Protein AF-A0A814PJ54-F1 (afdb_monomer)

pLDDT: mean 85.31, std 18.59, range [25.88, 97.81]

Structure (mmCIF, N/CA/C/O backbone):
data_AF-A0A814PJ54-F1
#
_entry.id   AF-A0A814PJ54-F1
#
loop_
_atom_site.group_PDB
_atom_site.id
_atom_site.type_symbol
_atom_site.label_atom_id
_atom_site.label_alt_id
_atom_site.label_comp_id
_atom_site.label_asym_id
_atom_site.label_entity_id
_atom_site.label_seq_id
_atom_site.pdbx_PDB_ins_code
_atom_site.Cartn_x
_atom_site.Cartn_y
_atom_site.Cartn_z
_atom_site.occupancy
_atom_site.B_iso_or_equiv
_atom_site.auth_seq_id
_atom_site.auth_comp_id
_atom_site.auth_asym_id
_atom_site.auth_atom_id
_atom_site.pdbx_PDB_model_num
ATOM 1 N N . MET A 1 1 ? -24.278 14.349 -16.918 1.00 30.59 1 MET A N 1
ATOM 2 C CA . MET A 1 1 ? -23.033 14.413 -17.711 1.00 30.59 1 MET A CA 1
ATOM 3 C C . MET A 1 1 ? -21.943 13.782 -16.869 1.00 30.59 1 MET A C 1
ATOM 5 O O . MET A 1 1 ? -21.509 14.407 -15.915 1.00 30.59 1 MET A O 1
ATOM 9 N N . ILE A 1 2 ? -21.621 12.514 -17.123 1.00 30.50 2 ILE A N 1
ATOM 10 C CA . ILE A 1 2 ? -20.635 11.749 -16.348 1.00 30.50 2 ILE A CA 1
ATOM 11 C C . ILE A 1 2 ? -19.355 11.716 -17.184 1.00 30.50 2 ILE A C 1
ATOM 13 O O . ILE A 1 2 ? -19.383 11.245 -18.319 1.00 30.50 2 ILE A O 1
ATOM 17 N N . GLN A 1 3 ? -18.273 12.281 -16.648 1.00 34.03 3 GLN A N 1
ATOM 18 C CA . GLN A 1 3 ? -16.934 12.206 -17.230 1.00 34.03 3 GLN A CA 1
ATOM 19 C C . GLN A 1 3 ? -16.397 10.784 -17.020 1.00 34.03 3 GLN A C 1
ATOM 21 O O . GLN A 1 3 ? -16.115 10.389 -15.893 1.00 34.03 3 GLN A O 1
ATOM 26 N N . GLN A 1 4 ? -16.302 10.008 -18.097 1.00 28.95 4 GLN A N 1
ATOM 27 C CA . GLN A 1 4 ? -15.452 8.817 -18.155 1.00 28.95 4 GLN A CA 1
ATOM 28 C C . GLN A 1 4 ? -14.004 9.278 -18.371 1.00 28.95 4 GLN A C 1
ATOM 30 O O . GLN A 1 4 ? -13.776 10.181 -19.178 1.00 28.95 4 GLN A O 1
ATOM 35 N N . ILE A 1 5 ? -13.040 8.683 -17.664 1.00 37.12 5 ILE A N 1
ATOM 36 C CA . ILE A 1 5 ? -11.609 8.921 -17.894 1.00 37.12 5 ILE A CA 1
ATOM 37 C C . ILE A 1 5 ? -11.011 7.624 -18.433 1.00 37.12 5 ILE A C 1
ATOM 39 O O . ILE A 1 5 ? -11.132 6.572 -17.812 1.00 37.12 5 ILE A O 1
ATOM 43 N N . THR A 1 6 ? -10.358 7.696 -19.585 1.00 25.88 6 THR A N 1
ATOM 44 C CA . THR A 1 6 ? -9.642 6.572 -20.191 1.00 25.88 6 THR A CA 1
ATOM 45 C C . THR A 1 6 ? -8.151 6.890 -20.158 1.00 25.88 6 THR A C 1
ATOM 47 O O . THR A 1 6 ? -7.734 7.908 -20.708 1.00 25.88 6 THR A O 1
ATOM 50 N N . VAL A 1 7 ? -7.348 6.036 -19.517 1.00 32.59 7 VAL A N 1
ATOM 51 C CA . VAL A 1 7 ? -5.879 6.054 -19.629 1.00 32.59 7 VAL A CA 1
ATOM 52 C C . VAL A 1 7 ? -5.468 4.714 -20.241 1.00 32.59 7 VAL A C 1
ATOM 54 O O . VAL A 1 7 ? -5.411 3.696 -19.554 1.00 32.59 7 VAL A O 1
ATOM 57 N N . GLY A 1 8 ? -5.249 4.694 -21.559 1.00 52.56 8 GLY A N 1
ATOM 58 C CA . GLY A 1 8 ? -5.016 3.455 -22.319 1.00 52.56 8 GLY A CA 1
ATOM 59 C C . GLY A 1 8 ? -6.231 2.515 -22.303 1.00 52.56 8 GLY A C 1
ATOM 60 O O . GLY A 1 8 ? -7.367 2.975 -22.305 1.00 52.56 8 GLY A O 1
ATOM 61 N N . ASP A 1 9 ? -6.016 1.198 -22.231 1.00 29.92 9 ASP A N 1
ATOM 62 C CA . ASP A 1 9 ? -7.107 0.204 -22.127 1.00 29.92 9 ASP A CA 1
ATOM 63 C C . ASP A 1 9 ? -7.823 0.211 -20.759 1.00 29.92 9 ASP A C 1
ATOM 65 O O . ASP A 1 9 ? -8.729 -0.587 -20.508 1.00 29.92 9 ASP A O 1
ATOM 69 N N . ILE A 1 10 ? -7.423 1.095 -19.841 1.00 34.59 10 ILE A N 1
ATOM 70 C CA . ILE A 1 10 ? -8.023 1.218 -18.517 1.00 34.59 10 ILE A CA 1
ATOM 71 C C . ILE A 1 10 ? -9.091 2.310 -18.581 1.00 34.59 10 ILE A C 1
ATOM 73 O O . ILE A 1 10 ? -8.802 3.509 -18.584 1.00 34.59 10 ILE A O 1
ATOM 77 N N . THR A 1 11 ? -10.350 1.877 -18.628 1.00 27.36 11 THR A N 1
ATOM 78 C CA . THR A 1 11 ? -11.502 2.758 -18.414 1.00 27.36 11 THR A CA 1
ATOM 79 C C . THR A 1 11 ? -11.682 2.952 -16.913 1.00 27.36 11 THR A C 1
ATOM 81 O O . THR A 1 11 ? -12.005 2.007 -16.198 1.00 27.36 11 THR A O 1
ATOM 84 N N . VAL A 1 12 ? -11.474 4.172 -16.428 1.00 41.47 12 VAL A N 1
ATOM 85 C CA . VAL A 1 12 ? -11.795 4.580 -15.059 1.00 41.47 12 VAL A CA 1
ATOM 86 C C . VAL A 1 12 ? -13.220 5.138 -15.082 1.00 41.47 12 VAL A C 1
ATOM 88 O O . VAL A 1 12 ? -13.447 6.298 -15.437 1.00 41.47 12 VAL A O 1
ATOM 91 N N . SER A 1 13 ? -14.205 4.286 -14.780 1.00 33.31 13 SER A N 1
ATOM 92 C CA . SER A 1 13 ? -15.585 4.722 -14.539 1.00 33.31 13 SER A CA 1
ATOM 93 C C . SER A 1 13 ? -15.744 5.209 -13.097 1.00 33.31 13 SER A C 1
ATOM 95 O O . SER A 1 13 ? -14.955 4.884 -12.210 1.00 33.31 13 SER A O 1
ATOM 97 N N . ALA A 1 14 ? -16.800 5.981 -12.848 1.00 36.59 14 ALA A N 1
ATOM 98 C CA . ALA A 1 14 ? -17.205 6.444 -11.523 1.00 36.59 14 ALA A CA 1
ATOM 99 C C . ALA A 1 14 ? -17.642 5.312 -10.553 1.00 36.59 14 ALA A C 1
ATOM 101 O O . ALA A 1 14 ? -18.160 5.613 -9.484 1.00 36.59 14 ALA A O 1
ATOM 102 N N . ASP A 1 15 ? -17.394 4.038 -10.889 1.00 38.22 15 ASP A N 1
ATOM 103 C CA . ASP A 1 15 ? -17.709 2.838 -10.094 1.00 38.22 15 ASP A CA 1
ATOM 104 C C . ASP A 1 15 ? -16.517 2.363 -9.226 1.00 38.22 15 ASP A C 1
ATOM 106 O O . ASP A 1 15 ? -16.411 1.195 -8.858 1.00 38.22 15 ASP A O 1
ATOM 110 N N . MET A 1 16 ? -15.591 3.270 -8.892 1.00 49.47 16 MET A N 1
ATOM 111 C CA . MET A 1 16 ? -14.321 3.019 -8.181 1.00 49.47 16 MET A CA 1
ATOM 112 C C . MET A 1 16 ? -14.450 2.706 -6.674 1.00 49.47 16 MET A C 1
ATOM 114 O O . MET A 1 16 ? -13.497 2.913 -5.919 1.00 49.47 16 MET A O 1
ATOM 118 N N . ASP A 1 17 ? -15.589 2.187 -6.216 1.00 58.38 17 ASP A N 1
ATOM 119 C CA . ASP A 1 17 ? -15.707 1.700 -4.835 1.00 58.38 17 ASP A CA 1
ATOM 120 C C . ASP A 1 17 ? -14.993 0.354 -4.652 1.00 58.38 17 ASP A C 1
ATOM 122 O O . ASP A 1 17 ? -14.572 0.036 -3.537 1.00 58.38 17 ASP A O 1
ATOM 126 N N . GLN A 1 18 ? -14.791 -0.403 -5.740 1.00 70.62 18 GLN A N 1
ATOM 127 C CA . GLN A 1 18 ? -14.193 -1.734 -5.710 1.00 70.62 18 GLN A CA 1
ATOM 128 C C . GLN A 1 18 ? -13.295 -2.003 -6.928 1.00 70.62 18 GLN A C 1
ATOM 130 O O . GLN A 1 18 ? -13.668 -1.744 -8.068 1.00 70.62 18 GLN A O 1
ATOM 135 N N . SER A 1 19 ? -12.118 -2.585 -6.693 1.00 81.06 19 SER A N 1
ATOM 136 C CA . SER A 1 19 ? -11.232 -3.126 -7.732 1.00 81.06 19 SER A CA 1
ATOM 137 C C . SER A 1 19 ? -10.960 -4.598 -7.446 1.00 81.06 19 SER A C 1
ATOM 139 O O . SER A 1 19 ? -10.499 -4.945 -6.360 1.00 81.06 19 SER A O 1
ATOM 141 N N . ILE A 1 20 ? -11.281 -5.481 -8.392 1.00 89.12 20 ILE A N 1
ATOM 142 C CA . ILE A 1 20 ? -11.180 -6.935 -8.219 1.00 89.12 20 ILE A CA 1
ATOM 143 C C . ILE A 1 20 ? -9.949 -7.439 -8.973 1.00 89.12 20 ILE A C 1
ATOM 145 O O . ILE A 1 20 ? -9.859 -7.314 -10.192 1.00 89.12 20 ILE A O 1
ATOM 149 N N . GLY A 1 21 ? -9.001 -8.016 -8.238 1.00 89.12 21 GLY A N 1
ATOM 150 C CA . GLY A 1 21 ? -7.861 -8.748 -8.777 1.00 89.12 21 GLY A CA 1
ATOM 151 C C . GLY A 1 21 ? -8.059 -10.263 -8.685 1.00 89.12 21 GLY A C 1
ATOM 152 O O . GLY A 1 21 ? -9.078 -10.755 -8.210 1.00 89.12 21 GLY A O 1
ATOM 153 N N . GLN A 1 22 ? -7.048 -11.018 -9.117 1.00 89.50 22 GLN A N 1
ATOM 154 C CA . GLN A 1 22 ? -7.085 -12.486 -9.102 1.00 89.50 22 GLN A CA 1
ATOM 155 C C . GLN A 1 22 ? -7.083 -13.082 -7.684 1.00 89.50 22 GLN A C 1
ATOM 157 O O . GLN A 1 22 ? -7.731 -14.094 -7.440 1.00 89.50 22 GLN A O 1
ATOM 162 N N . TYR A 1 23 ? -6.341 -12.465 -6.760 1.00 91.75 23 TYR A N 1
ATOM 163 C CA . TYR A 1 23 ? -6.109 -12.990 -5.404 1.00 91.75 23 TYR A CA 1
ATOM 164 C C . TYR A 1 23 ? -6.644 -12.090 -4.294 1.00 91.75 23 TYR A C 1
ATOM 166 O O . TYR A 1 23 ? -6.693 -12.487 -3.131 1.00 91.75 23 TYR A O 1
ATOM 174 N N . CYS A 1 24 ? -7.001 -10.859 -4.636 1.00 95.50 24 CYS A N 1
ATOM 175 C CA . CYS A 1 24 ? -7.496 -9.884 -3.689 1.00 95.50 24 CYS A CA 1
ATOM 176 C C . CYS A 1 24 ? -8.476 -8.940 -4.371 1.00 95.50 24 CYS A C 1
ATOM 178 O O . CYS A 1 24 ? -8.480 -8.798 -5.594 1.00 95.50 24 CYS A O 1
ATOM 180 N N . ARG A 1 25 ? -9.275 -8.257 -3.561 1.00 95.31 25 ARG A N 1
ATOM 181 C CA . ARG A 1 25 ? -10.023 -7.077 -3.989 1.00 95.31 25 ARG A CA 1
ATOM 182 C C . ARG A 1 25 ? -9.637 -5.893 -3.122 1.00 95.31 25 ARG A C 1
ATOM 184 O O . ARG A 1 25 ? -9.270 -6.056 -1.957 1.00 95.31 25 ARG A O 1
ATOM 191 N N . LEU A 1 26 ? -9.719 -4.713 -3.706 1.00 95.06 26 LEU A N 1
ATOM 192 C CA . LEU A 1 26 ? -9.572 -3.444 -3.024 1.00 95.06 26 LEU A CA 1
ATOM 193 C C . LEU A 1 26 ? -10.944 -2.801 -2.906 1.00 95.06 26 LEU A C 1
ATOM 195 O O . LEU A 1 26 ? -11.673 -2.772 -3.892 1.00 95.06 26 LEU A O 1
ATOM 199 N N . GLU A 1 27 ? -11.268 -2.255 -1.740 1.00 94.88 27 GLU A N 1
ATOM 200 C CA . GLU A 1 27 ? -12.444 -1.394 -1.571 1.00 94.88 27 GLU A CA 1
ATOM 201 C C . GLU A 1 27 ? -12.067 -0.095 -0.887 1.00 94.88 27 GLU A C 1
ATOM 203 O O . GLU A 1 27 ? -11.143 -0.065 -0.072 1.00 94.88 27 GLU A O 1
ATOM 208 N N . LEU A 1 28 ? -12.777 0.980 -1.217 1.00 94.31 28 LEU A N 1
ATOM 209 C CA . LEU A 1 28 ? -12.519 2.295 -0.646 1.00 94.31 28 LEU A CA 1
ATOM 210 C C . LEU A 1 28 ? -12.660 2.264 0.888 1.00 94.31 28 LEU A C 1
ATOM 212 O O . LEU A 1 28 ? -13.683 1.850 1.436 1.00 94.31 28 LEU A O 1
ATOM 216 N N . LEU A 1 29 ? -11.626 2.734 1.587 1.00 94.69 29 LEU A N 1
ATOM 217 C CA . LEU A 1 29 ? -11.617 2.876 3.041 1.00 94.69 29 LEU A CA 1
ATOM 218 C C . LEU A 1 29 ? -11.918 4.331 3.412 1.00 94.69 29 LEU A C 1
ATOM 220 O O . LEU A 1 29 ? -11.103 5.226 3.178 1.00 94.69 29 LEU A O 1
ATOM 224 N N . ASN A 1 30 ? -13.089 4.569 3.995 1.00 94.44 30 ASN A N 1
ATOM 225 C CA . ASN A 1 30 ? -13.589 5.900 4.337 1.00 94.44 30 ASN A CA 1
ATOM 226 C C . ASN A 1 30 ? -14.502 5.849 5.579 1.00 94.44 30 ASN A C 1
ATOM 228 O O . ASN A 1 30 ? -14.663 4.805 6.210 1.00 94.44 30 ASN A O 1
ATOM 232 N N . SER A 1 31 ? -15.110 6.976 5.954 1.00 92.88 31 SER A N 1
ATOM 233 C CA . SER A 1 31 ? -16.010 7.058 7.116 1.00 92.88 31 SER A CA 1
ATOM 234 C C . SER A 1 31 ? -17.287 6.218 7.018 1.00 92.88 31 SER A C 1
ATOM 236 O O . SER A 1 31 ? -17.948 6.015 8.034 1.00 92.88 31 SER A O 1
ATOM 238 N N . LYS A 1 32 ? -17.641 5.720 5.829 1.00 92.75 32 LYS A N 1
ATOM 239 C CA . LYS A 1 32 ? -18.801 4.846 5.598 1.00 92.75 32 LYS A CA 1
ATOM 240 C C . LYS A 1 32 ? -18.448 3.359 5.668 1.00 92.75 32 LYS A C 1
ATOM 242 O O . LYS A 1 32 ? -19.352 2.527 5.604 1.00 92.75 32 LYS A O 1
ATOM 247 N N . THR A 1 33 ? -17.167 3.005 5.775 1.00 94.81 33 THR A N 1
ATOM 248 C CA . THR A 1 33 ? -16.734 1.611 5.913 1.00 94.81 33 THR A CA 1
ATOM 249 C C . THR A 1 33 ? -17.346 0.987 7.174 1.00 94.81 33 THR A C 1
ATOM 251 O O . THR A 1 33 ? -17.302 1.576 8.251 1.00 94.81 33 THR A O 1
ATOM 254 N N . ASN A 1 34 ? -17.917 -0.216 7.038 1.00 95.06 34 ASN A N 1
ATOM 255 C CA . ASN A 1 34 ? -18.603 -0.917 8.127 1.00 95.06 34 ASN A CA 1
ATOM 256 C C . ASN A 1 34 ? -17.665 -1.173 9.324 1.00 95.06 34 ASN A C 1
ATOM 258 O O . ASN A 1 34 ? -16.515 -1.584 9.151 1.00 95.06 34 ASN A O 1
ATOM 262 N N . ASP A 1 35 ? -18.195 -1.011 10.536 1.00 96.75 35 ASP A N 1
ATOM 263 C CA . ASP A 1 35 ? -17.520 -1.279 11.806 1.00 96.75 35 ASP A CA 1
ATOM 264 C C . ASP A 1 35 ? -16.856 -2.659 11.889 1.00 96.75 35 ASP A C 1
ATOM 266 O O . ASP A 1 35 ? -15.772 -2.769 12.454 1.00 96.75 35 ASP A O 1
ATOM 270 N N . THR A 1 36 ? -17.436 -3.704 11.290 1.00 97.12 36 THR A N 1
ATOM 271 C CA . THR A 1 36 ? -16.809 -5.034 11.229 1.00 97.12 36 THR A CA 1
ATOM 272 C C . THR A 1 36 ? -15.489 -5.009 10.456 1.00 97.12 36 THR A C 1
ATOM 274 O O . THR A 1 36 ? -14.515 -5.615 10.894 1.00 97.12 36 THR A O 1
ATOM 277 N N . ILE A 1 37 ? -15.426 -4.288 9.333 1.00 97.19 37 ILE A N 1
ATOM 278 C CA . ILE A 1 37 ? -14.203 -4.156 8.525 1.00 97.19 37 ILE A CA 1
ATOM 279 C C . ILE A 1 37 ? -13.178 -3.299 9.272 1.00 97.19 37 ILE A C 1
ATOM 281 O O . ILE A 1 37 ? -12.002 -3.652 9.330 1.00 97.19 37 ILE A O 1
ATOM 285 N N . ILE A 1 38 ? -13.622 -2.199 9.888 1.00 97.81 38 ILE A N 1
ATOM 286 C CA . ILE A 1 38 ? -12.760 -1.350 10.718 1.00 97.81 38 ILE A CA 1
ATOM 287 C C . ILE A 1 38 ? -12.159 -2.150 11.881 1.00 97.81 38 ILE A C 1
ATOM 289 O O . ILE A 1 38 ? -10.966 -2.016 12.147 1.00 97.81 38 ILE A O 1
ATOM 293 N N . GLN A 1 39 ? -12.955 -2.999 12.536 1.00 97.25 39 GLN A N 1
ATOM 294 C CA . GLN A 1 39 ? -12.492 -3.873 13.612 1.00 97.25 39 GLN A CA 1
ATOM 295 C C . GLN A 1 39 ? -11.454 -4.878 13.104 1.00 97.25 39 GLN A C 1
ATOM 297 O O . GLN A 1 39 ? -10.376 -4.956 13.683 1.00 97.25 39 GLN A O 1
ATOM 302 N N . GLN A 1 40 ? -11.719 -5.572 11.989 1.00 96.94 40 GLN A N 1
ATOM 303 C CA . GLN A 1 40 ? -10.747 -6.497 11.391 1.00 96.94 40 GLN A CA 1
ATOM 304 C C . GLN A 1 40 ? -9.414 -5.802 11.089 1.00 96.94 40 GLN A C 1
ATOM 306 O O . GLN A 1 40 ? -8.356 -6.301 11.465 1.00 96.94 40 GLN A O 1
ATOM 311 N N . LEU A 1 41 ? -9.455 -4.622 10.464 1.00 96.69 41 LEU A N 1
ATOM 312 C CA . LEU A 1 41 ? -8.251 -3.841 10.182 1.00 96.69 41 LEU A CA 1
ATOM 313 C C . LEU A 1 41 ? -7.510 -3.445 11.457 1.00 96.69 41 LEU A C 1
ATOM 315 O O . LEU A 1 41 ? -6.291 -3.593 11.527 1.00 96.69 41 LEU A O 1
ATOM 319 N N . TYR A 1 42 ? -8.231 -2.952 12.463 1.00 96.44 42 TYR A N 1
ATOM 320 C CA . TYR A 1 42 ? -7.639 -2.599 13.747 1.00 96.44 42 TYR A CA 1
ATOM 321 C C . TYR A 1 42 ? -6.932 -3.806 14.381 1.00 96.44 42 TYR A C 1
ATOM 323 O O . TYR A 1 42 ? -5.776 -3.685 14.786 1.00 96.44 42 TYR A O 1
ATOM 331 N N . ASP A 1 43 ? -7.572 -4.977 14.380 1.00 95.12 43 ASP A N 1
ATOM 332 C CA . ASP A 1 43 ? -7.032 -6.210 14.959 1.00 95.12 43 ASP A CA 1
ATOM 333 C C . ASP A 1 43 ? -5.768 -6.691 14.230 1.00 95.12 43 ASP A C 1
ATOM 335 O O . ASP A 1 43 ? -4.777 -7.035 14.883 1.00 95.12 43 ASP A O 1
ATOM 339 N N . VAL A 1 44 ? -5.759 -6.639 12.889 1.00 93.25 44 VAL A N 1
ATOM 340 C CA . VAL A 1 44 ? -4.586 -6.969 12.056 1.00 93.25 44 VAL A CA 1
ATOM 341 C C . VAL A 1 44 ? -3.368 -6.158 12.488 1.00 93.25 44 VAL A C 1
ATOM 343 O O . VAL A 1 44 ? -2.292 -6.716 12.714 1.00 93.25 44 VAL A O 1
ATOM 346 N N . PHE A 1 45 ? -3.520 -4.840 12.627 1.00 91.50 45 PHE A N 1
ATOM 347 C CA . PHE A 1 45 ? -2.395 -3.981 12.988 1.00 91.50 45 PHE A CA 1
ATOM 348 C C . PHE A 1 45 ? -2.059 -4.034 14.475 1.00 91.50 45 PHE A C 1
ATOM 350 O O . PHE A 1 45 ? -0.898 -3.818 14.828 1.00 91.50 45 PHE A O 1
ATOM 357 N N . LYS A 1 46 ? -3.028 -4.332 15.349 1.00 92.50 46 LYS A N 1
ATOM 358 C CA . LYS A 1 46 ? -2.812 -4.355 16.798 1.00 92.50 46 LYS A CA 1
ATOM 359 C C . LYS A 1 46 ? -1.836 -5.450 17.222 1.00 92.50 46 LYS A C 1
ATOM 361 O O . LYS A 1 46 ? -1.016 -5.214 18.106 1.00 92.50 46 LYS A O 1
ATOM 366 N N . ALA A 1 47 ? -1.870 -6.606 16.557 1.00 88.38 47 ALA A N 1
ATOM 367 C CA . ALA A 1 47 ? -1.022 -7.754 16.882 1.00 88.38 47 ALA A CA 1
ATOM 368 C C . ALA A 1 47 ? 0.490 -7.451 16.824 1.00 88.38 47 ALA A C 1
ATOM 370 O O . ALA A 1 47 ? 1.252 -8.026 17.595 1.00 88.38 47 ALA A O 1
ATOM 371 N N . ASN A 1 48 ? 0.930 -6.546 15.938 1.00 88.00 48 ASN A N 1
ATOM 372 C CA . ASN A 1 48 ? 2.343 -6.171 15.774 1.00 88.00 48 ASN A CA 1
ATOM 373 C C . ASN A 1 48 ? 2.520 -4.655 15.571 1.00 88.00 48 ASN A C 1
ATOM 375 O O . ASN A 1 48 ? 3.304 -4.205 14.727 1.00 88.00 48 ASN A O 1
ATOM 379 N N . GLU A 1 49 ? 1.768 -3.847 16.322 1.00 90.25 49 GLU A N 1
ATOM 380 C CA . GLU A 1 49 ? 1.627 -2.407 16.069 1.00 90.25 49 GLU A CA 1
ATOM 381 C C . GLU A 1 49 ? 2.959 -1.639 16.094 1.00 90.25 49 GLU A C 1
ATOM 383 O O . GLU A 1 49 ? 3.170 -0.715 15.303 1.00 90.25 49 GLU A O 1
ATOM 388 N N . GLU A 1 50 ? 3.911 -2.060 16.931 1.00 87.25 50 GLU A N 1
ATOM 389 C CA . GLU A 1 50 ? 5.240 -1.449 16.967 1.00 87.25 50 GLU A CA 1
ATOM 390 C C . GLU A 1 50 ? 5.973 -1.575 15.632 1.00 87.25 50 GLU A C 1
ATOM 392 O O . GLU A 1 50 ? 6.610 -0.618 15.193 1.00 87.25 50 GLU A O 1
ATOM 397 N N . ILE A 1 51 ? 5.872 -2.733 14.974 1.00 89.19 51 ILE A N 1
ATOM 398 C CA . ILE A 1 51 ? 6.547 -3.007 13.704 1.00 89.19 51 ILE A CA 1
ATOM 399 C C . ILE A 1 51 ? 5.799 -2.316 12.565 1.00 89.19 51 ILE A C 1
ATOM 401 O O . ILE A 1 51 ? 6.426 -1.617 11.765 1.00 89.19 51 ILE A O 1
ATOM 405 N N . HIS A 1 52 ? 4.470 -2.456 12.520 1.00 89.44 52 HIS A N 1
ATOM 406 C CA . HIS A 1 52 ? 3.639 -1.894 11.453 1.00 89.44 52 HIS A CA 1
ATOM 407 C C . HIS A 1 52 ? 3.769 -0.372 11.346 1.00 89.44 52 HIS A C 1
ATOM 409 O O . HIS A 1 52 ? 3.865 0.163 10.242 1.00 89.44 52 HIS A O 1
ATOM 415 N N . PHE A 1 53 ? 3.842 0.329 12.482 1.00 91.94 53 PHE A N 1
ATOM 416 C CA . PHE A 1 53 ? 3.893 1.792 12.510 1.00 91.94 53 PHE A CA 1
ATOM 417 C C . PHE A 1 53 ? 5.291 2.360 12.772 1.00 91.94 53 PHE A C 1
ATOM 419 O O . PHE A 1 53 ? 5.437 3.581 12.887 1.00 91.94 53 PHE A O 1
ATOM 426 N N . LYS A 1 54 ? 6.338 1.526 12.862 1.00 90.94 54 LYS A N 1
ATOM 427 C CA . LYS A 1 54 ? 7.705 1.962 13.210 1.00 90.94 54 LYS A CA 1
ATOM 428 C C . LYS A 1 54 ? 8.214 3.110 12.339 1.00 90.94 54 LYS A C 1
ATOM 430 O O . LYS A 1 54 ? 8.846 4.035 12.843 1.00 90.94 54 LYS A O 1
ATOM 435 N N . TYR A 1 55 ? 7.931 3.034 11.040 1.00 89.00 55 TYR A N 1
ATOM 436 C CA . TYR A 1 55 ? 8.440 3.949 10.014 1.00 89.00 55 TYR A CA 1
ATOM 437 C C . TYR A 1 55 ? 7.341 4.821 9.389 1.00 89.00 55 TYR A C 1
ATOM 439 O O . TYR A 1 55 ? 7.514 5.349 8.289 1.00 89.00 55 TYR A O 1
ATOM 447 N N . LEU A 1 56 ? 6.200 4.959 10.067 1.00 90.19 56 LEU A N 1
ATOM 448 C CA . LEU A 1 56 ? 5.069 5.764 9.617 1.00 90.19 56 LEU A CA 1
ATOM 449 C C . LEU A 1 56 ? 4.895 6.983 10.531 1.00 90.19 56 LEU A C 1
ATOM 451 O O . LEU A 1 56 ? 5.091 6.902 11.744 1.00 90.19 56 LEU A O 1
ATOM 455 N N . ASN A 1 57 ? 4.481 8.110 9.945 1.00 88.56 57 ASN A N 1
ATOM 456 C CA . ASN A 1 57 ? 4.208 9.365 10.666 1.00 88.56 57 ASN A CA 1
ATOM 457 C C . ASN A 1 57 ? 2.865 9.343 11.424 1.00 88.56 57 ASN A C 1
ATOM 459 O O . ASN A 1 57 ? 2.413 10.365 11.930 1.00 88.56 57 ASN A O 1
ATOM 463 N N . TYR A 1 58 ? 2.211 8.186 11.472 1.00 90.25 58 TYR A N 1
ATOM 464 C CA . TYR A 1 58 ? 0.953 7.937 12.159 1.00 90.25 58 TYR A CA 1
ATOM 465 C C . TYR A 1 58 ? 1.008 6.574 12.846 1.00 90.25 58 TYR A C 1
ATOM 467 O O . TYR A 1 58 ? 1.898 5.761 12.581 1.00 90.25 58 TYR A O 1
ATOM 475 N N . GLY A 1 59 ? 0.041 6.342 13.730 1.00 91.88 59 GLY A N 1
ATOM 476 C CA . GLY A 1 59 ? -0.020 5.150 14.561 1.00 91.88 59 GLY A CA 1
ATOM 477 C C . GLY A 1 59 ? 1.160 5.026 15.547 1.00 91.88 59 GLY A C 1
ATOM 478 O O . GLY A 1 59 ? 2.115 5.816 15.517 1.00 91.88 59 GLY A O 1
ATOM 479 N N . PRO A 1 60 ? 1.156 4.004 16.412 1.00 94.94 60 PRO A N 1
ATOM 480 C CA . PRO A 1 60 ? 0.058 3.058 16.619 1.00 94.94 60 PRO A CA 1
ATOM 481 C C . PRO A 1 60 ? -1.210 3.737 17.159 1.00 94.94 60 PRO A C 1
ATOM 483 O O . PRO A 1 60 ? -1.140 4.848 17.684 1.00 94.94 60 PRO A O 1
ATOM 486 N N . PHE A 1 61 ? -2.360 3.086 16.990 1.00 95.06 61 PHE A N 1
ATOM 487 C CA . PHE A 1 61 ? -3.656 3.569 17.477 1.00 95.06 61 PHE A CA 1
ATOM 488 C C . PHE A 1 61 ? -4.005 2.827 18.768 1.00 95.06 61 PHE A C 1
ATOM 490 O O . PHE A 1 61 ? -3.980 1.596 18.813 1.00 95.06 61 PHE A O 1
ATOM 497 N N . LYS A 1 62 ? -4.303 3.560 19.841 1.00 93.44 62 LYS A N 1
ATOM 498 C CA . LYS A 1 62 ? -4.605 2.968 21.153 1.00 93.44 62 LYS A CA 1
ATOM 499 C C . LYS A 1 62 ? -6.011 2.394 21.215 1.00 93.44 62 LYS A C 1
ATOM 501 O O . LYS A 1 62 ? -6.240 1.442 21.958 1.00 93.44 62 LYS A O 1
ATOM 506 N N . THR A 1 63 ? -6.935 2.997 20.475 1.00 96.56 63 THR A N 1
ATOM 507 C CA . THR A 1 63 ? -8.344 2.613 20.432 1.00 96.56 63 THR A CA 1
ATOM 508 C C . THR A 1 63 ? -8.835 2.543 18.992 1.00 96.56 63 THR A C 1
ATOM 510 O O . THR A 1 63 ? -8.264 3.158 18.086 1.00 96.56 63 THR A O 1
ATOM 513 N N . ILE A 1 64 ? -9.934 1.819 18.784 1.00 96.69 64 ILE A N 1
ATOM 514 C CA . ILE A 1 64 ? -10.613 1.780 17.487 1.00 96.69 64 ILE A CA 1
ATOM 515 C C . ILE A 1 64 ? -11.121 3.165 17.065 1.00 96.69 64 ILE A C 1
ATOM 517 O O . ILE A 1 64 ? -11.089 3.491 15.883 1.00 96.69 64 ILE A O 1
ATOM 521 N N . ASP A 1 65 ? -11.513 4.016 18.017 1.00 97.12 65 ASP A N 1
ATOM 522 C CA . ASP A 1 65 ? -11.964 5.381 17.732 1.00 97.12 65 ASP A CA 1
ATOM 523 C C . ASP A 1 65 ? -10.825 6.260 17.204 1.00 97.12 65 ASP A C 1
ATOM 525 O O . ASP A 1 65 ? -11.028 7.033 16.267 1.00 97.12 65 ASP A O 1
ATOM 529 N N . GLU A 1 66 ? -9.603 6.105 17.729 1.00 96.88 66 GLU A N 1
ATOM 530 C CA . GLU A 1 66 ? -8.419 6.771 17.169 1.00 96.88 66 GLU A CA 1
ATOM 531 C C . GLU A 1 66 ? -8.157 6.320 15.722 1.00 96.88 66 GLU A C 1
ATOM 533 O O . GLU A 1 66 ? -7.809 7.142 14.868 1.00 96.88 66 GLU A O 1
ATOM 538 N N . PHE A 1 67 ? -8.367 5.034 15.419 1.00 96.81 67 PHE A N 1
ATOM 539 C CA . PHE A 1 67 ? -8.229 4.506 14.061 1.00 96.81 67 PHE A CA 1
ATOM 540 C C . PHE A 1 67 ? -9.334 5.017 13.118 1.00 96.81 67 PHE A C 1
ATOM 542 O O . PHE A 1 67 ? -9.034 5.472 12.011 1.00 96.81 67 PHE A O 1
ATOM 549 N N . LYS A 1 68 ? -10.596 5.047 13.565 1.00 96.50 68 LYS A N 1
ATOM 550 C CA . LYS A 1 68 ? -11.719 5.652 12.824 1.00 96.50 68 LYS A CA 1
ATOM 551 C C . LYS A 1 68 ? -11.463 7.126 12.528 1.00 96.50 68 LYS A C 1
ATOM 553 O O . LYS A 1 68 ? -11.656 7.574 11.398 1.00 96.50 68 LYS A O 1
ATOM 558 N N . GLN A 1 69 ? -10.964 7.871 13.513 1.00 95.69 69 GLN A N 1
ATOM 559 C CA . GLN A 1 69 ? -10.609 9.275 13.336 1.00 95.69 69 GLN A CA 1
ATOM 560 C C . GLN A 1 69 ? -9.488 9.446 12.304 1.00 95.69 69 GLN A C 1
ATOM 562 O O . GLN A 1 69 ? -9.539 10.371 11.495 1.00 95.69 69 GLN A O 1
ATOM 567 N N . PHE A 1 70 ? -8.493 8.555 12.287 1.00 95.00 70 PHE A N 1
ATOM 568 C CA . PHE A 1 70 ? -7.465 8.550 11.247 1.00 95.00 70 PHE A CA 1
ATOM 569 C C . PHE A 1 70 ? -8.061 8.351 9.847 1.00 95.00 70 PHE A C 1
ATOM 571 O O . PHE A 1 70 ? -7.753 9.143 8.953 1.00 95.00 70 PHE A O 1
ATOM 578 N N . VAL A 1 71 ? -8.942 7.360 9.662 1.00 95.31 71 VAL A N 1
ATOM 579 C CA . VAL A 1 71 ? -9.619 7.106 8.377 1.00 95.31 71 VAL A CA 1
ATOM 580 C C . VAL A 1 71 ? -10.430 8.329 7.940 1.00 95.31 71 VAL A C 1
ATOM 582 O O . VAL A 1 71 ? -10.246 8.822 6.828 1.00 95.31 71 VAL A O 1
ATOM 585 N N . TYR A 1 72 ? -11.239 8.893 8.840 1.00 93.81 72 TYR A N 1
ATOM 586 C CA . TYR A 1 72 ? -12.027 10.098 8.572 1.00 93.81 72 TYR A CA 1
ATOM 587 C C . TYR A 1 72 ? -11.158 11.297 8.166 1.00 93.81 72 TYR A C 1
ATOM 589 O O . TYR A 1 72 ? -11.491 12.055 7.255 1.00 93.81 72 TYR A O 1
ATOM 597 N N . MET A 1 73 ? -10.006 11.482 8.815 1.00 91.19 73 MET A N 1
ATOM 598 C CA . MET A 1 73 ? -9.085 12.563 8.460 1.00 91.19 73 MET A CA 1
ATOM 599 C C . MET A 1 73 ? -8.408 12.340 7.103 1.00 91.19 73 MET A C 1
ATOM 601 O O . MET A 1 73 ? -8.081 13.321 6.433 1.00 91.19 73 MET A O 1
ATOM 605 N N . LYS A 1 74 ? -8.203 11.085 6.688 1.00 88.94 74 LYS A N 1
ATOM 606 C CA . LYS A 1 74 ? -7.630 10.738 5.380 1.00 88.94 74 LYS A CA 1
ATOM 607 C C . LYS A 1 74 ? -8.629 10.823 4.233 1.00 88.94 74 LYS A C 1
ATOM 609 O O . LYS A 1 74 ? -8.209 11.163 3.137 1.00 88.94 74 LYS A O 1
ATOM 614 N N . GLU A 1 75 ? -9.915 10.617 4.487 1.00 87.25 75 GLU A N 1
ATOM 615 C CA . GLU A 1 75 ? -10.981 10.786 3.488 1.00 87.25 75 GLU A CA 1
ATOM 616 C C . GLU A 1 75 ? -11.089 12.225 2.953 1.00 87.25 75 GLU A C 1
ATOM 618 O O . GLU A 1 75 ? -11.489 12.447 1.811 1.00 87.25 75 GLU A O 1
ATOM 623 N N . LYS A 1 76 ? -10.725 13.230 3.758 1.00 83.44 76 LYS A N 1
ATOM 624 C CA . LYS A 1 76 ? -10.804 14.637 3.346 1.00 83.44 76 LYS A CA 1
ATOM 625 C C . LYS A 1 76 ? -9.910 14.893 2.132 1.00 83.44 76 LYS A C 1
ATOM 627 O O . LYS A 1 76 ? -8.724 14.594 2.186 1.00 83.44 76 LYS A O 1
ATOM 632 N N . LEU A 1 77 ? -10.436 15.561 1.100 1.00 68.62 77 LEU A N 1
ATOM 633 C CA . LEU A 1 77 ? -9.691 15.912 -0.126 1.00 68.62 77 LEU A CA 1
ATOM 634 C C . LEU A 1 77 ? -8.350 16.612 0.153 1.00 68.62 77 LEU A C 1
ATOM 636 O O . LEU A 1 77 ? -7.357 16.363 -0.527 1.00 68.62 77 LEU A O 1
ATOM 640 N N . SER A 1 78 ? -8.297 17.448 1.194 1.00 74.56 78 SER A N 1
ATOM 641 C CA . SER A 1 78 ? -7.077 18.142 1.621 1.00 74.56 78 SER A CA 1
ATOM 642 C C . SER A 1 78 ? -5.955 17.211 2.093 1.00 74.56 78 SER A C 1
ATOM 644 O 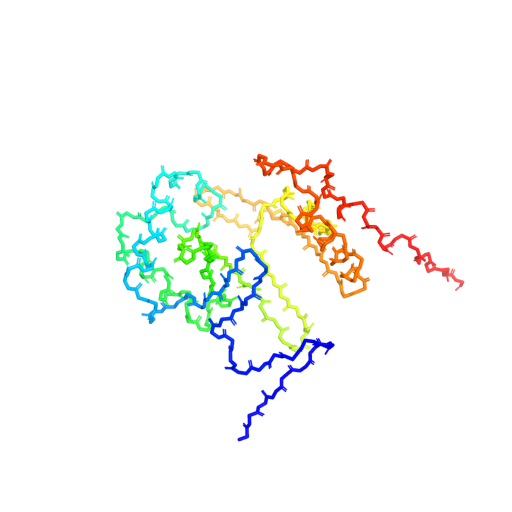O . SER A 1 78 ? -4.818 17.654 2.233 1.00 74.56 78 SER A O 1
ATOM 646 N N . SER A 1 79 ? -6.239 15.931 2.340 1.00 74.69 79 SER A N 1
ATOM 647 C CA . SER A 1 79 ? -5.241 14.936 2.727 1.00 74.69 79 SER A CA 1
ATOM 648 C C . SER A 1 79 ? -4.318 14.537 1.568 1.00 74.69 79 SER A C 1
ATOM 650 O O . SER A 1 79 ? -3.255 13.959 1.818 1.00 74.69 79 SER A O 1
ATOM 652 N N . GLY A 1 80 ? -4.734 14.775 0.314 1.00 80.94 80 GLY A N 1
ATOM 653 C CA . GLY A 1 80 ? -4.033 14.306 -0.886 1.00 80.94 80 GLY A CA 1
ATOM 654 C C . GLY A 1 80 ? -3.817 12.787 -0.914 1.00 80.94 80 GLY A C 1
ATOM 655 O O . GLY A 1 80 ? -2.850 12.318 -1.520 1.00 80.94 80 GLY A O 1
ATOM 656 N N . THR A 1 81 ? -4.652 12.036 -0.188 1.00 86.00 81 THR A N 1
ATOM 657 C CA . THR A 1 81 ? -4.544 10.592 0.030 1.00 86.00 81 THR A CA 1
ATOM 658 C C . THR A 1 81 ? -5.881 9.915 -0.257 1.00 86.00 81 THR A C 1
ATOM 660 O O . THR A 1 81 ? -6.921 10.423 0.147 1.00 86.00 81 THR A O 1
ATOM 663 N N . VAL A 1 82 ? -5.850 8.734 -0.870 1.00 89.44 82 VAL A N 1
ATOM 664 C CA . VAL A 1 82 ? -7.012 7.837 -0.978 1.00 89.44 82 VAL A CA 1
ATOM 665 C C . VAL A 1 82 ? -6.628 6.492 -0.378 1.00 89.44 82 VAL A C 1
ATOM 667 O O . VAL A 1 82 ? -5.580 5.949 -0.725 1.00 89.44 82 VAL A O 1
ATOM 670 N N . LEU A 1 83 ? -7.436 5.980 0.551 1.00 92.56 83 LEU A N 1
ATOM 671 C CA . LEU A 1 83 ? -7.194 4.707 1.228 1.00 92.56 83 LEU A CA 1
ATOM 672 C C . LEU A 1 83 ? -8.051 3.596 0.625 1.00 92.56 83 LEU A C 1
ATOM 674 O O . LEU A 1 83 ? -9.231 3.803 0.367 1.00 92.56 83 LEU A O 1
ATOM 678 N N . TYR A 1 84 ? -7.472 2.406 0.495 1.00 94.56 84 TYR A N 1
ATOM 679 C CA . TYR A 1 84 ? -8.188 1.196 0.099 1.00 94.56 84 TYR A CA 1
ATOM 680 C C . TYR A 1 84 ? -7.908 0.065 1.082 1.00 94.56 84 TYR A C 1
ATOM 682 O O . TYR A 1 84 ? -6.749 -0.197 1.404 1.00 94.56 84 TYR A O 1
ATOM 690 N N . THR A 1 85 ? -8.952 -0.629 1.520 1.00 96.31 85 THR A N 1
ATOM 691 C CA . THR A 1 85 ? -8.855 -1.900 2.239 1.00 96.31 85 THR A CA 1
ATOM 692 C C . THR A 1 85 ? -8.482 -3.008 1.262 1.00 96.31 85 THR A C 1
ATOM 694 O O . THR A 1 85 ? -9.083 -3.115 0.197 1.00 96.31 85 THR A O 1
ATOM 697 N N . ILE A 1 86 ? -7.525 -3.856 1.634 1.00 96.56 86 ILE A N 1
ATOM 698 C CA . ILE A 1 86 ? -7.181 -5.082 0.916 1.00 96.56 86 ILE A CA 1
ATOM 699 C C . ILE A 1 86 ? -7.966 -6.237 1.530 1.00 96.56 86 ILE A C 1
ATOM 701 O O . ILE A 1 86 ? -7.822 -6.520 2.722 1.00 96.56 86 ILE A O 1
ATOM 705 N N . PHE A 1 87 ? -8.733 -6.938 0.703 1.00 96.50 87 PHE A N 1
ATOM 706 C CA . PHE A 1 87 ? -9.424 -8.161 1.087 1.00 96.50 87 PHE A CA 1
ATOM 707 C C . PHE A 1 87 ? -8.823 -9.380 0.402 1.00 96.50 87 PHE A C 1
ATOM 709 O O . PHE A 1 87 ? -8.573 -9.359 -0.803 1.00 96.50 87 PHE A O 1
ATOM 716 N N . VAL A 1 88 ? -8.666 -10.459 1.164 1.00 95.81 88 VAL A N 1
ATOM 717 C CA . VAL A 1 88 ? -8.299 -11.793 0.672 1.00 95.81 88 VAL A CA 1
ATOM 718 C C . VAL A 1 88 ? -9.320 -12.774 1.231 1.00 95.81 88 VAL A C 1
ATOM 720 O O . VAL A 1 88 ? -9.501 -12.831 2.445 1.00 95.81 88 VAL A O 1
ATOM 723 N N . ASN A 1 89 ? -10.007 -13.521 0.360 1.00 93.50 89 ASN A N 1
ATOM 724 C CA . ASN A 1 89 ? -11.104 -14.423 0.747 1.00 93.50 89 ASN A CA 1
ATOM 725 C C . ASN A 1 89 ? -12.139 -13.739 1.666 1.00 93.50 89 ASN A C 1
ATOM 727 O O . ASN A 1 89 ? -12.516 -14.282 2.700 1.00 93.50 89 ASN A O 1
ATOM 731 N N . ASP A 1 90 ? -12.523 -12.507 1.315 1.00 92.69 90 ASP A N 1
ATOM 732 C CA . ASP A 1 90 ? -13.453 -11.642 2.060 1.00 92.69 90 ASP A CA 1
ATOM 733 C C . ASP A 1 90 ? -13.035 -11.237 3.482 1.00 92.69 90 ASP A C 1
ATOM 735 O O . ASP A 1 90 ? -13.809 -10.610 4.206 1.00 92.69 90 ASP A O 1
ATOM 739 N N . ILE A 1 91 ? -11.781 -11.488 3.855 1.00 95.31 91 ILE A N 1
ATOM 740 C CA . ILE A 1 91 ? -11.187 -11.015 5.106 1.00 95.31 91 ILE A CA 1
ATOM 741 C C . ILE A 1 91 ? -10.377 -9.753 4.817 1.00 95.31 91 ILE A C 1
ATOM 743 O O . ILE A 1 91 ? -9.531 -9.752 3.920 1.00 95.31 91 ILE A O 1
ATOM 747 N N . ALA A 1 92 ? -10.611 -8.683 5.578 1.00 97.00 92 ALA A N 1
ATOM 748 C CA . ALA A 1 92 ? -9.799 -7.474 5.510 1.00 97.00 92 ALA A CA 1
ATOM 749 C C . ALA A 1 92 ? -8.429 -7.743 6.150 1.00 97.00 92 ALA A C 1
ATOM 751 O O . ALA A 1 92 ? -8.327 -7.980 7.352 1.00 97.00 92 ALA A O 1
ATOM 752 N N . VAL A 1 93 ? -7.367 -7.704 5.343 1.00 95.69 93 VAL A N 1
ATOM 753 C CA . VAL A 1 93 ? -5.998 -8.068 5.765 1.00 95.69 93 VAL A CA 1
ATOM 754 C C . VAL A 1 9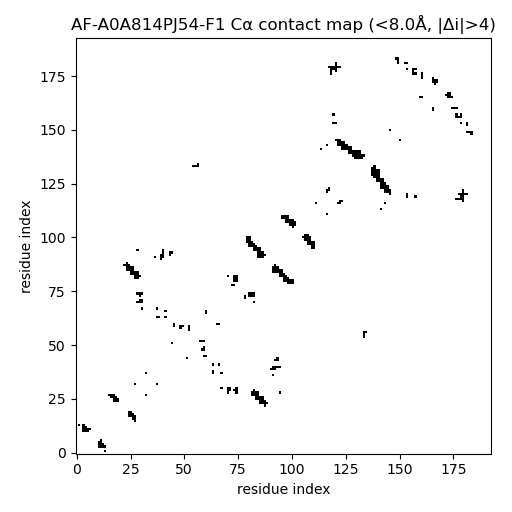3 ? -5.050 -6.873 5.863 1.00 95.69 93 VAL A C 1
ATOM 756 O O . VAL A 1 93 ? -3.880 -7.030 6.204 1.00 95.69 93 VAL A O 1
ATOM 759 N N . GLY A 1 94 ? -5.522 -5.670 5.545 1.00 95.12 94 GLY A N 1
ATOM 760 C CA . GLY A 1 94 ? -4.739 -4.443 5.632 1.00 95.12 94 GLY A CA 1
ATOM 761 C C . GLY A 1 94 ? -5.313 -3.338 4.757 1.00 95.12 94 GLY A C 1
ATOM 762 O O . GLY A 1 94 ? -6.374 -3.493 4.159 1.00 95.12 94 GLY A O 1
ATOM 763 N N . PHE A 1 95 ? -4.600 -2.221 4.657 1.00 94.38 95 PHE A N 1
ATOM 764 C CA . PHE A 1 95 ? -4.944 -1.140 3.739 1.00 94.38 95 PHE A CA 1
ATOM 765 C C . PHE A 1 95 ? -3.701 -0.607 3.026 1.00 94.38 95 PHE A C 1
ATOM 767 O O . PHE A 1 95 ? -2.579 -0.724 3.524 1.00 94.38 95 PHE A O 1
ATOM 774 N N . ILE A 1 96 ? -3.914 0.011 1.870 1.00 92.44 96 ILE A N 1
ATOM 775 C CA . ILE A 1 96 ? -2.909 0.755 1.103 1.00 92.44 96 ILE A CA 1
ATOM 776 C C . ILE A 1 96 ? -3.405 2.168 0.828 1.00 92.44 96 ILE A C 1
ATOM 778 O O . ILE A 1 96 ? -4.586 2.474 0.998 1.00 92.44 96 ILE A O 1
ATOM 782 N N . SER A 1 97 ? -2.490 3.039 0.411 1.00 90.19 97 SER A N 1
ATOM 783 C CA . SER A 1 97 ? -2.808 4.414 0.064 1.00 90.19 97 SER A CA 1
ATOM 784 C C . SER A 1 97 ? -2.240 4.813 -1.288 1.00 90.19 97 SER A C 1
ATOM 786 O O . SER A 1 97 ? -1.063 4.585 -1.570 1.00 90.19 97 SER A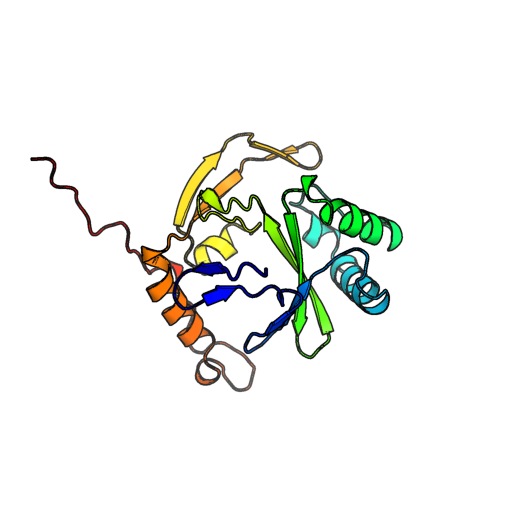 O 1
ATOM 788 N N . TYR A 1 98 ? -3.062 5.493 -2.080 1.00 90.81 98 TYR A N 1
ATOM 789 C CA . TYR A 1 98 ? -2.559 6.384 -3.114 1.00 90.81 98 TYR A CA 1
ATOM 790 C C . TYR A 1 98 ? -2.326 7.768 -2.523 1.00 90.81 98 TYR A C 1
ATOM 792 O O . TYR A 1 98 ? -3.080 8.230 -1.668 1.00 90.81 98 TYR A O 1
ATOM 800 N N . LEU A 1 99 ? -1.259 8.418 -2.967 1.00 90.19 99 LEU A N 1
ATOM 801 C CA . LEU A 1 99 ? -0.748 9.679 -2.446 1.00 90.19 99 LEU A CA 1
ATOM 802 C C . LEU A 1 99 ? -0.435 10.607 -3.617 1.00 90.19 99 LEU A C 1
ATOM 804 O O . LEU A 1 99 ? -0.040 10.132 -4.677 1.00 90.19 99 LEU A O 1
ATOM 808 N N . ARG A 1 100 ? -0.503 11.925 -3.401 1.00 87.69 100 ARG A N 1
ATOM 809 C CA . ARG A 1 100 ? 0.012 12.934 -4.354 1.00 87.69 100 ARG A CA 1
ATOM 810 C C . ARG A 1 100 ? -0.534 12.746 -5.780 1.00 87.69 100 ARG A C 1
ATOM 812 O O . ARG A 1 100 ? 0.213 12.839 -6.746 1.00 87.69 100 ARG A O 1
ATOM 819 N N . ILE A 1 101 ? -1.827 12.446 -5.891 1.00 87.81 101 ILE A N 1
ATOM 820 C CA . ILE A 1 101 ? -2.503 12.266 -7.179 1.00 87.81 101 ILE A CA 1
ATOM 821 C C . ILE A 1 101 ? -2.564 13.622 -7.887 1.00 87.81 101 ILE A C 1
ATOM 823 O O . ILE A 1 101 ? -3.119 14.576 -7.341 1.00 87.81 101 ILE A O 1
ATOM 827 N N . ASN A 1 102 ? -2.024 13.699 -9.100 1.00 87.50 102 ASN A N 1
ATOM 828 C CA . ASN A 1 102 ? -2.146 14.856 -9.977 1.00 87.50 102 ASN A CA 1
ATOM 829 C C . ASN A 1 102 ? -2.636 14.387 -11.351 1.00 87.50 102 ASN A C 1
ATOM 831 O O . ASN A 1 102 ? -1.876 13.803 -12.122 1.00 87.50 102 ASN A O 1
ATOM 835 N N . GLN A 1 103 ? -3.915 14.639 -11.632 1.00 85.62 103 GLN A N 1
ATOM 836 C CA . GLN A 1 103 ? -4.578 14.189 -12.857 1.00 85.62 103 GLN A CA 1
ATOM 837 C C . GLN A 1 103 ? -4.063 14.923 -14.097 1.00 85.62 103 GLN A C 1
ATOM 839 O O . GLN A 1 103 ? -3.804 14.277 -15.106 1.00 85.62 103 GLN A O 1
ATOM 844 N N . ASP A 1 104 ? -3.832 16.234 -13.996 1.00 89.19 104 ASP A N 1
ATOM 845 C CA . ASP A 1 104 ? -3.347 17.055 -15.114 1.00 89.19 104 ASP A CA 1
ATOM 846 C C . ASP A 1 104 ? -1.957 16.618 -15.594 1.00 89.19 104 ASP A C 1
ATOM 848 O O . ASP A 1 104 ? -1.606 16.808 -16.754 1.00 89.19 104 ASP A O 1
ATOM 852 N N . GLN A 1 105 ? -1.155 16.046 -14.692 1.00 89.62 105 GLN A N 1
ATOM 853 C CA . GLN A 1 105 ? 0.193 15.548 -14.979 1.00 89.62 105 GLN A CA 1
ATOM 854 C C . GLN A 1 105 ? 0.260 14.0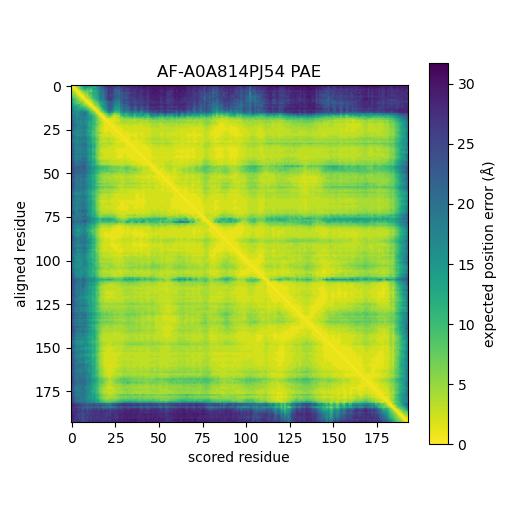18 -15.093 1.00 89.62 105 GLN A C 1
ATOM 856 O O . GLN A 1 105 ? 1.339 13.480 -15.317 1.00 89.62 105 GLN A O 1
ATOM 861 N N . GLY A 1 106 ? -0.852 13.305 -14.888 1.00 90.06 106 GLY A N 1
ATOM 862 C CA . GLY A 1 106 ? -0.885 11.840 -14.921 1.00 90.06 106 GLY A CA 1
ATOM 863 C C . GLY A 1 106 ? 0.005 11.155 -13.875 1.00 90.06 106 GLY A C 1
ATOM 864 O O . GLY A 1 106 ? 0.501 10.062 -14.126 1.00 90.06 106 GLY A O 1
ATOM 865 N N . THR A 1 107 ? 0.232 11.773 -12.709 1.00 92.44 107 THR A N 1
ATOM 866 C CA . THR A 1 107 ? 1.121 11.215 -11.671 1.00 92.44 107 THR A CA 1
ATOM 867 C C . THR A 1 107 ? 0.362 10.755 -10.431 1.00 92.44 107 THR A C 1
ATOM 869 O O . THR A 1 107 ? -0.649 11.333 -10.024 1.00 92.44 107 THR A O 1
ATOM 872 N N . ILE A 1 108 ? 0.867 9.688 -9.814 1.00 93.94 108 ILE A N 1
ATOM 873 C CA . ILE A 1 108 ? 0.338 9.105 -8.583 1.00 93.94 108 ILE A CA 1
ATOM 874 C C . ILE A 1 108 ? 1.479 8.479 -7.783 1.00 93.94 108 ILE A C 1
ATOM 876 O O . ILE A 1 108 ? 2.427 7.936 -8.345 1.00 93.94 108 ILE A O 1
ATOM 880 N N . GLY A 1 109 ? 1.402 8.559 -6.459 1.00 91.62 109 GLY A N 1
ATOM 881 C CA . GLY A 1 109 ? 2.355 7.942 -5.547 1.00 91.62 109 GLY A CA 1
ATOM 882 C C . GLY A 1 109 ? 1.723 6.831 -4.718 1.00 91.62 109 GLY A C 1
ATOM 883 O O . GLY A 1 109 ? 0.530 6.850 -4.425 1.00 91.62 109 GLY A O 1
ATOM 884 N N . ILE A 1 110 ? 2.554 5.899 -4.265 1.00 91.19 110 ILE A N 1
ATOM 885 C CA . ILE A 1 110 ? 2.214 4.904 -3.246 1.00 91.19 110 ILE A CA 1
ATOM 886 C C . ILE A 1 110 ? 3.310 4.902 -2.181 1.00 91.19 110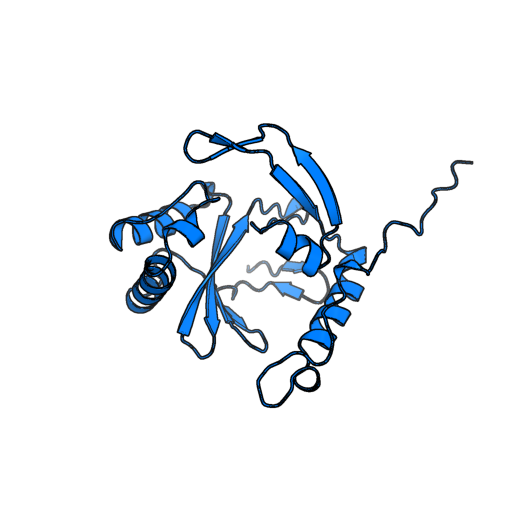 ILE A C 1
ATOM 888 O O . ILE A 1 110 ? 4.498 5.004 -2.487 1.00 91.19 110 ILE A O 1
ATOM 892 N N . GLY A 1 111 ? 2.922 4.824 -0.908 1.00 83.25 111 GLY A N 1
ATOM 893 C CA . GLY A 1 111 ? 3.884 4.664 0.181 1.00 83.25 111 GLY A CA 1
ATOM 894 C C . GLY A 1 111 ? 4.363 3.217 0.249 1.00 83.25 111 GLY A C 1
ATOM 895 O O . GLY A 1 111 ? 3.552 2.321 0.455 1.00 83.25 111 GLY A O 1
ATOM 896 N N . SER A 1 112 ? 5.667 2.972 0.103 1.00 75.94 112 SER A N 1
ATOM 897 C CA . SER A 1 112 ? 6.226 1.617 0.164 1.00 75.94 112 SER A CA 1
ATOM 898 C C . SER A 1 112 ? 7.615 1.590 0.798 1.00 75.94 112 SER A C 1
ATOM 900 O O . SER A 1 112 ? 8.302 2.608 0.900 1.00 75.94 112 SER A O 1
ATOM 902 N N . SER A 1 113 ? 8.032 0.406 1.243 1.00 86.94 113 SER A N 1
ATOM 903 C CA . SER A 1 113 ? 9.416 0.179 1.659 1.00 86.94 113 SER A CA 1
ATOM 904 C C . SER A 1 113 ? 10.336 0.091 0.437 1.00 86.94 113 SER A C 1
ATOM 906 O O . SER A 1 113 ? 9.930 -0.376 -0.627 1.00 86.94 113 SER A O 1
ATOM 908 N N . ARG A 1 114 ? 11.611 0.458 0.612 1.00 90.31 114 ARG A N 1
ATOM 909 C CA . ARG A 1 114 ? 12.646 0.352 -0.431 1.00 90.31 114 ARG A CA 1
ATOM 910 C C . ARG A 1 114 ? 12.711 -1.037 -1.076 1.00 90.31 114 ARG A C 1
ATOM 912 O O . ARG A 1 114 ? 12.776 -1.148 -2.294 1.00 90.31 114 ARG A O 1
ATOM 919 N N . TYR A 1 115 ? 12.697 -2.095 -0.265 1.00 90.75 115 TYR A N 1
ATOM 920 C CA . TYR A 1 115 ? 12.808 -3.465 -0.772 1.00 90.75 115 TYR A CA 1
ATOM 921 C C . TYR A 1 115 ? 11.604 -3.870 -1.621 1.00 90.75 115 TYR A C 1
ATOM 923 O O . TYR A 1 115 ? 11.776 -4.512 -2.654 1.00 90.75 115 TYR A O 1
ATOM 931 N N . ALA A 1 116 ? 10.399 -3.474 -1.207 1.00 93.62 116 ALA A N 1
ATOM 932 C CA . ALA A 1 116 ? 9.192 -3.745 -1.973 1.00 93.62 116 ALA A CA 1
ATOM 933 C C . ALA A 1 116 ? 9.181 -2.964 -3.296 1.00 93.62 116 ALA A C 1
ATOM 935 O O . ALA A 1 116 ? 8.880 -3.559 -4.324 1.00 93.62 116 ALA A O 1
ATOM 936 N N . ALA A 1 117 ? 9.573 -1.684 -3.288 1.00 94.25 117 ALA A N 1
ATOM 937 C CA . ALA A 1 117 ? 9.669 -0.871 -4.502 1.00 94.25 117 ALA A CA 1
ATOM 938 C C . ALA A 1 117 ? 10.589 -1.525 -5.548 1.00 94.25 117 ALA A C 1
ATOM 940 O O . ALA A 1 117 ? 10.151 -1.813 -6.659 1.00 94.25 117 ALA A O 1
ATOM 941 N N . ILE A 1 118 ? 11.821 -1.872 -5.157 1.00 93.75 118 ILE A N 1
ATOM 942 C CA . ILE A 1 118 ? 12.786 -2.529 -6.052 1.00 93.75 118 ILE A CA 1
ATOM 943 C C . ILE A 1 118 ? 12.233 -3.863 -6.562 1.00 93.75 118 ILE A C 1
ATOM 945 O O . ILE A 1 118 ? 12.260 -4.126 -7.760 1.00 93.75 118 ILE A O 1
ATOM 949 N N . ARG A 1 119 ? 11.694 -4.709 -5.671 1.00 94.88 119 ARG A N 1
ATOM 950 C CA . ARG A 1 119 ? 11.158 -6.027 -6.047 1.00 94.88 119 ARG A CA 1
ATOM 951 C C . ARG A 1 119 ? 10.016 -5.923 -7.064 1.00 94.88 119 ARG A C 1
ATOM 953 O O . ARG A 1 119 ? 9.875 -6.821 -7.885 1.00 94.88 119 ARG A O 1
ATOM 960 N N . LEU A 1 120 ? 9.217 -4.860 -6.995 1.00 94.94 120 LEU A N 1
ATOM 961 C CA . LEU A 1 120 ? 8.100 -4.598 -7.905 1.00 94.94 120 LEU A CA 1
ATOM 962 C C . LEU A 1 120 ? 8.522 -3.908 -9.214 1.00 94.94 120 LEU A C 1
ATOM 964 O O . LEU A 1 120 ? 7.659 -3.627 -10.036 1.00 94.94 120 LEU A O 1
ATOM 968 N N . GLY A 1 121 ? 9.819 -3.659 -9.423 1.00 94.12 121 GLY A N 1
ATOM 969 C CA . GLY A 1 121 ? 10.345 -3.068 -10.657 1.00 94.12 121 GLY A CA 1
ATOM 970 C C . GLY A 1 121 ? 10.463 -1.544 -10.644 1.00 94.12 121 GLY A C 1
ATOM 971 O O . GLY A 1 121 ? 10.819 -0.969 -11.668 1.00 94.12 121 GLY A O 1
ATOM 972 N N . PHE A 1 122 ? 10.209 -0.878 -9.510 1.00 94.31 122 PHE A N 1
ATOM 973 C CA . PHE A 1 122 ? 10.434 0.563 -9.416 1.00 94.31 122 PHE A CA 1
ATOM 974 C C . PHE A 1 122 ? 11.930 0.891 -9.467 1.00 94.31 122 PHE A C 1
ATOM 976 O O . PHE A 1 122 ? 12.740 0.288 -8.755 1.00 94.31 122 PHE A O 1
ATOM 983 N N . GLN A 1 123 ? 12.272 1.908 -10.252 1.00 93.06 123 GLN A N 1
ATOM 984 C CA . GLN A 1 123 ? 13.630 2.406 -10.431 1.00 93.06 123 GLN A CA 1
ATOM 985 C C . GLN A 1 123 ? 13.935 3.506 -9.424 1.00 93.06 123 GLN A C 1
ATOM 987 O O . GLN A 1 123 ? 13.090 4.354 -9.159 1.00 93.06 123 GLN A O 1
ATOM 992 N N . TYR A 1 124 ? 15.132 3.482 -8.837 1.00 93.25 124 TYR A N 1
ATOM 993 C CA . TYR A 1 124 ? 15.575 4.527 -7.914 1.00 93.25 124 TYR A CA 1
ATOM 994 C C . TYR A 1 124 ? 15.826 5.834 -8.668 1.00 93.25 124 TYR A C 1
ATOM 996 O O . TYR A 1 124 ? 16.544 5.830 -9.662 1.00 93.25 124 TYR A O 1
ATOM 1004 N N . GLU A 1 125 ? 15.280 6.932 -8.151 1.00 93.44 125 GLU A N 1
ATOM 1005 C CA . GLU A 1 125 ? 15.483 8.272 -8.709 1.00 93.44 125 GLU A CA 1
ATOM 1006 C C . GLU A 1 125 ? 16.501 9.054 -7.885 1.00 93.44 125 GLU A C 1
ATOM 1008 O O . GLU A 1 125 ? 17.555 9.443 -8.380 1.00 93.44 125 GLU A O 1
ATOM 1013 N N . ASP A 1 126 ? 16.195 9.281 -6.606 1.00 95.44 126 ASP A N 1
ATOM 1014 C CA . ASP A 1 126 ? 17.047 10.066 -5.719 1.00 95.44 126 ASP A CA 1
ATOM 1015 C C . ASP A 1 126 ? 16.665 9.868 -4.243 1.00 95.44 126 ASP A C 1
ATOM 1017 O O . ASP A 1 126 ? 15.647 9.254 -3.912 1.00 95.44 126 ASP A O 1
ATOM 1021 N N . THR A 1 127 ? 17.470 10.410 -3.332 1.00 96.12 127 THR A N 1
ATOM 1022 C CA . THR A 1 127 ? 17.197 10.467 -1.900 1.00 96.12 127 THR A CA 1
ATOM 1023 C C . THR A 1 127 ? 17.179 11.908 -1.434 1.00 96.12 127 THR A C 1
ATOM 1025 O O . THR A 1 127 ? 18.180 12.618 -1.445 1.00 96.12 127 THR A O 1
ATOM 1028 N N . TRP A 1 128 ? 16.022 12.323 -0.936 1.00 95.94 128 TRP A N 1
ATOM 1029 C CA . TRP A 1 128 ? 15.862 13.626 -0.320 1.00 95.94 128 TRP A CA 1
ATOM 1030 C C . TRP A 1 128 ? 16.309 13.550 1.134 1.00 95.94 128 TRP A C 1
ATOM 1032 O O . TRP A 1 128 ? 15.655 12.920 1.972 1.00 95.94 128 TRP A O 1
ATOM 1042 N N . LEU A 1 129 ? 17.437 14.193 1.422 1.00 96.81 129 LEU A N 1
ATOM 1043 C CA . LEU A 1 129 ? 18.011 14.243 2.760 1.00 96.81 129 LEU A CA 1
ATOM 1044 C C . LEU A 1 129 ? 17.170 15.130 3.676 1.00 96.81 129 LEU A C 1
ATOM 1046 O O . LEU A 1 129 ? 16.779 16.235 3.299 1.00 96.81 129 LEU A O 1
ATOM 1050 N N . LYS A 1 130 ? 16.929 14.660 4.903 1.00 93.75 130 LYS A N 1
ATOM 1051 C CA . LYS A 1 130 ? 16.152 15.352 5.942 1.00 93.75 130 LYS A CA 1
ATOM 1052 C C . LYS A 1 130 ? 14.767 15.797 5.462 1.00 93.75 130 LYS A C 1
ATOM 1054 O O . LYS A 1 130 ? 14.261 16.824 5.910 1.00 93.75 130 LYS A O 1
ATOM 1059 N N . ALA A 1 131 ? 14.162 15.028 4.560 1.00 93.00 131 ALA A N 1
ATOM 1060 C CA . ALA A 1 131 ? 12.877 15.352 3.954 1.00 93.00 131 ALA A CA 1
ATOM 1061 C C . ALA A 1 131 ? 11.754 15.485 4.991 1.00 93.00 131 ALA A C 1
ATOM 1063 O O . ALA A 1 131 ? 10.841 16.288 4.816 1.00 93.00 131 ALA A O 1
ATOM 1064 N N . GLU A 1 132 ? 11.810 14.693 6.067 1.00 92.06 132 GLU A N 1
ATOM 1065 C CA . GLU A 1 132 ? 10.770 14.663 7.092 1.00 92.06 132 GLU A CA 1
ATOM 1066 C C . GLU A 1 132 ? 11.343 14.471 8.504 1.00 92.06 132 GLU A C 1
ATOM 1068 O O . GLU A 1 132 ? 12.477 14.024 8.702 1.00 92.06 132 GLU A O 1
ATOM 1073 N N . VAL A 1 133 ? 10.512 14.763 9.508 1.00 92.75 133 VAL A N 1
ATOM 1074 C CA . VAL A 1 133 ? 10.716 14.321 10.892 1.00 92.75 133 VAL A CA 1
ATOM 1075 C C . VAL A 1 133 ? 9.648 13.283 11.224 1.00 92.75 133 VAL A C 1
ATOM 1077 O O . VAL A 1 133 ? 8.467 13.606 11.320 1.00 92.75 133 VAL A O 1
ATOM 1080 N N . CYS A 1 134 ? 10.065 12.037 11.433 1.00 91.12 134 CYS A N 1
ATOM 1081 C CA . CYS A 1 134 ? 9.196 10.921 11.793 1.00 91.12 134 CYS A CA 1
ATOM 1082 C C . CYS A 1 134 ? 9.428 10.557 13.260 1.00 91.12 134 CYS A C 1
ATOM 1084 O O . CYS A 1 134 ? 10.514 10.104 13.625 1.00 91.12 134 CYS A O 1
ATOM 1086 N N . LYS A 1 135 ? 8.414 10.752 14.114 1.00 90.94 135 LYS A N 1
ATOM 1087 C CA . LYS A 1 135 ? 8.459 10.394 15.549 1.00 90.94 135 LYS A CA 1
ATOM 1088 C C . LYS A 1 135 ? 9.715 10.929 16.263 1.00 90.94 135 LYS A C 1
ATOM 1090 O O . LYS A 1 135 ? 10.413 10.201 16.964 1.00 90.94 135 LYS A O 1
ATOM 1095 N N . GLY A 1 136 ? 10.020 12.210 16.038 1.00 92.56 136 GLY A N 1
ATOM 1096 C CA . GLY A 1 136 ? 11.155 12.905 16.659 1.00 92.56 136 GLY A CA 1
ATOM 1097 C C . GLY A 1 136 ? 12.528 12.582 16.061 1.00 92.56 136 GLY A C 1
ATOM 1098 O O . GLY A 1 136 ? 13.539 13.000 16.617 1.00 92.56 136 GLY A O 1
ATOM 1099 N N . ARG A 1 137 ? 12.595 11.851 14.942 1.00 93.44 137 ARG A N 1
ATOM 1100 C CA . ARG A 1 137 ? 13.846 11.528 14.242 1.00 93.44 137 ARG A CA 1
ATOM 1101 C C . ARG A 1 137 ? 13.828 12.094 12.829 1.00 93.44 137 ARG A C 1
ATOM 1103 O O . ARG A 1 137 ? 12.792 12.063 12.170 1.00 93.44 137 ARG A O 1
ATOM 1110 N N . SER A 1 138 ? 14.972 12.591 12.363 1.00 95.00 138 SER A N 1
ATOM 1111 C CA . SER A 1 138 ? 15.129 12.981 10.959 1.00 95.00 138 SER A CA 1
ATOM 1112 C C . SER A 1 138 ? 15.012 11.749 10.059 1.00 95.00 138 SER A C 1
ATOM 1114 O O . SER A 1 138 ? 15.494 10.671 10.417 1.00 95.00 138 SER A O 1
ATOM 1116 N N . ARG A 1 139 ? 14.340 11.907 8.921 1.00 94.75 139 ARG A N 1
ATOM 1117 C CA . ARG A 1 139 ? 14.111 10.863 7.929 1.00 94.75 139 ARG A CA 1
ATOM 1118 C C . ARG A 1 139 ? 14.520 11.363 6.551 1.00 94.75 139 ARG A C 1
ATOM 1120 O O . ARG A 1 139 ? 14.006 12.376 6.075 1.00 94.75 139 ARG A O 1
ATOM 1127 N N . ASP A 1 140 ? 15.380 10.585 5.910 1.00 95.12 140 ASP A N 1
ATOM 1128 C CA . ASP A 1 140 ? 15.668 10.705 4.487 1.00 95.12 140 ASP A CA 1
ATOM 1129 C C . ASP A 1 140 ? 14.630 9.902 3.695 1.00 95.12 140 ASP A C 1
ATOM 1131 O O . ASP A 1 140 ? 14.234 8.801 4.098 1.00 95.12 140 ASP A O 1
ATOM 1135 N N . ASN A 1 141 ? 14.181 10.447 2.567 1.00 93.31 141 ASN A N 1
ATOM 1136 C CA . ASN A 1 141 ? 13.186 9.813 1.708 1.00 93.31 141 ASN A CA 1
ATOM 1137 C C . ASN A 1 141 ? 13.818 9.427 0.373 1.00 93.31 141 ASN A C 1
ATOM 1139 O O . ASN A 1 141 ? 14.100 10.291 -0.453 1.00 93.31 141 ASN A O 1
ATOM 1143 N N . SER A 1 142 ? 14.007 8.127 0.151 1.00 95.19 142 SER A N 1
ATOM 1144 C CA . SER A 1 142 ? 14.376 7.598 -1.162 1.00 95.19 142 SER A CA 1
ATOM 1145 C C . SER A 1 142 ? 13.143 7.474 -2.054 1.00 95.19 142 SER A C 1
ATOM 1147 O O . SER A 1 142 ? 12.151 6.853 -1.664 1.00 95.19 142 SER A O 1
ATOM 1149 N N . TRP A 1 143 ? 13.236 8.035 -3.251 1.00 94.62 143 TRP A N 1
ATOM 1150 C CA . TRP A 1 143 ? 12.195 8.053 -4.264 1.00 94.62 143 TRP A CA 1
ATOM 1151 C C . TRP A 1 143 ? 12.473 7.037 -5.357 1.00 94.62 143 TRP A C 1
ATOM 1153 O O . TRP A 1 143 ? 13.617 6.822 -5.758 1.00 94.62 143 TRP A O 1
ATOM 1163 N N . TYR A 1 144 ? 11.392 6.415 -5.815 1.00 95.12 144 TYR A N 1
ATOM 1164 C CA . TYR A 1 144 ? 11.416 5.437 -6.885 1.00 95.12 144 TYR A CA 1
ATOM 1165 C C . TYR A 1 144 ? 10.232 5.678 -7.819 1.00 95.12 144 TYR A C 1
ATOM 1167 O O . TYR A 1 144 ? 9.194 6.169 -7.366 1.00 95.12 144 TYR A O 1
ATOM 1175 N N . SER A 1 145 ? 10.362 5.307 -9.089 1.00 94.31 145 SER A N 1
ATOM 1176 C CA . SER A 1 145 ? 9.303 5.474 -10.084 1.00 94.31 145 SER A CA 1
ATOM 1177 C C . SER A 1 145 ? 9.173 4.265 -11.016 1.00 94.31 145 SER A C 1
ATOM 1179 O O . SER A 1 145 ? 10.095 3.462 -11.152 1.00 94.31 145 SER A O 1
ATOM 1181 N N . ILE A 1 146 ? 7.992 4.138 -11.617 1.00 93.62 146 ILE A N 1
ATOM 1182 C CA . ILE A 1 146 ? 7.734 3.366 -12.835 1.00 93.62 146 ILE A CA 1
ATOM 1183 C C . ILE A 1 146 ? 7.058 4.354 -13.780 1.00 93.62 146 ILE A C 1
ATOM 1185 O O . ILE A 1 146 ? 6.074 4.981 -13.376 1.00 93.62 146 ILE A O 1
ATOM 1189 N N . ILE A 1 147 ? 7.577 4.507 -14.996 1.00 92.31 147 ILE A N 1
ATOM 1190 C CA . ILE A 1 147 ? 6.907 5.285 -16.050 1.00 92.31 147 ILE A CA 1
ATOM 1191 C C . ILE A 1 147 ? 6.121 4.366 -16.993 1.00 92.31 147 ILE A C 1
ATOM 1193 O O . ILE A 1 147 ? 6.258 3.140 -16.968 1.00 92.31 147 ILE A O 1
ATOM 1197 N N . ASP A 1 148 ? 5.262 4.969 -17.806 1.00 90.88 148 ASP A N 1
ATOM 1198 C CA . ASP A 1 148 ? 4.382 4.293 -18.760 1.00 90.88 148 ASP A CA 1
ATOM 1199 C C . ASP A 1 148 ? 5.131 3.373 -19.734 1.00 90.88 148 ASP A C 1
ATOM 1201 O O . ASP A 1 148 ? 4.684 2.249 -19.948 1.00 90.88 148 ASP A O 1
ATOM 1205 N N . ASP A 1 149 ? 6.298 3.782 -20.232 1.00 89.88 149 ASP A N 1
ATOM 1206 C CA . ASP A 1 149 ? 7.140 2.962 -21.116 1.00 89.88 149 ASP A CA 1
ATOM 1207 C C . ASP A 1 149 ? 7.669 1.670 -20.449 1.00 89.88 149 ASP A C 1
ATOM 1209 O O . ASP A 1 149 ? 7.940 0.674 -21.123 1.00 89.88 149 ASP A O 1
ATOM 1213 N N . GLU A 1 150 ? 7.823 1.653 -19.120 1.00 91.31 150 GLU A N 1
ATOM 1214 C CA . GLU A 1 150 ? 8.366 0.509 -18.359 1.00 91.31 150 GLU A CA 1
ATOM 1215 C C . GLU A 1 150 ? 7.261 -0.466 -17.944 1.00 91.31 150 GLU A C 1
ATOM 1217 O O . GLU A 1 150 ? 7.492 -1.668 -17.765 1.00 91.31 150 GLU A O 1
ATOM 1222 N N . TRP A 1 151 ? 6.044 0.057 -17.784 1.00 93.38 151 TRP A N 1
ATOM 1223 C CA . TRP A 1 151 ? 4.915 -0.676 -17.234 1.00 93.38 151 TRP A CA 1
ATOM 1224 C C . TRP A 1 151 ? 4.541 -1.945 -18.016 1.00 93.38 151 TRP A C 1
ATOM 1226 O O . TRP A 1 151 ? 4.308 -2.956 -17.353 1.00 93.38 151 TRP A O 1
ATOM 1236 N N . PRO A 1 152 ? 4.507 -1.984 -19.367 1.00 94.31 152 PRO A N 1
ATOM 1237 C CA . PRO A 1 152 ? 4.119 -3.188 -20.101 1.00 94.31 152 PRO A CA 1
ATOM 1238 C C . PRO A 1 152 ? 4.955 -4.421 -19.743 1.00 94.31 152 PRO A C 1
ATOM 1240 O O . PRO A 1 152 ? 4.395 -5.479 -19.461 1.00 94.31 152 PRO A O 1
ATOM 1243 N N . GLN A 1 153 ? 6.282 -4.273 -19.675 1.00 93.94 153 GLN A N 1
ATOM 1244 C CA . GLN A 1 153 ? 7.195 -5.377 -19.361 1.00 93.94 153 GLN A CA 1
ATOM 1245 C C . GLN A 1 153 ? 7.094 -5.788 -17.885 1.00 93.94 153 GLN A C 1
ATOM 1247 O O . GLN A 1 153 ? 7.055 -6.975 -17.565 1.00 93.94 153 GLN A O 1
ATOM 1252 N N . ILE A 1 154 ? 6.996 -4.813 -16.972 1.00 95.06 154 ILE A N 1
ATOM 1253 C CA . ILE A 1 154 ? 6.811 -5.080 -15.537 1.00 95.06 154 ILE A CA 1
ATOM 1254 C C . ILE A 1 154 ? 5.483 -5.804 -15.291 1.00 95.06 154 ILE A C 1
ATOM 1256 O O . ILE A 1 154 ? 5.432 -6.761 -14.518 1.00 95.06 154 ILE A O 1
ATOM 1260 N N . LYS A 1 155 ? 4.410 -5.379 -15.964 1.00 94.75 155 LYS A N 1
ATOM 1261 C CA . LYS A 1 155 ? 3.088 -6.004 -15.892 1.00 94.75 155 LYS A CA 1
ATOM 1262 C C . LYS A 1 155 ? 3.134 -7.454 -16.364 1.00 94.75 155 LYS A C 1
ATOM 1264 O O . LYS A 1 155 ? 2.600 -8.311 -15.664 1.00 94.75 155 LYS A O 1
ATOM 1269 N N . GLU A 1 156 ? 3.771 -7.732 -17.499 1.00 96.00 156 GLU A N 1
ATOM 1270 C CA . GLU A 1 156 ? 3.918 -9.096 -18.023 1.00 96.00 156 GLU A CA 1
ATOM 1271 C C . GLU A 1 156 ? 4.651 -10.003 -17.024 1.00 96.00 156 GLU A C 1
ATOM 1273 O O . GLU A 1 156 ? 4.182 -11.095 -16.702 1.00 96.00 156 GLU A O 1
ATOM 1278 N N . GLU A 1 157 ? 5.751 -9.523 -16.443 1.00 97.19 157 GLU A N 1
ATOM 1279 C CA . GLU A 1 157 ? 6.519 -10.263 -15.440 1.00 97.19 157 GLU A CA 1
ATOM 1280 C C . GLU A 1 157 ? 5.737 -10.483 -14.135 1.00 97.19 157 GLU A C 1
ATOM 1282 O O . GLU A 1 157 ? 5.789 -11.570 -13.554 1.00 97.19 157 GLU A O 1
ATOM 1287 N N . LEU A 1 158 ? 4.963 -9.489 -13.685 1.00 96.38 158 LEU A N 1
ATOM 1288 C CA . LEU A 1 158 ? 4.056 -9.641 -12.546 1.00 96.38 158 LEU A CA 1
ATOM 1289 C C . LEU A 1 158 ? 2.975 -10.688 -12.834 1.00 96.38 158 LEU A C 1
ATOM 1291 O O . LEU A 1 158 ? 2.721 -11.533 -11.980 1.00 96.38 158 LEU A O 1
ATOM 1295 N N . GLN A 1 159 ? 2.365 -10.669 -14.021 1.00 96.19 159 GLN A N 1
ATOM 1296 C CA . GLN A 1 159 ? 1.345 -11.642 -14.427 1.00 96.19 159 GLN A CA 1
ATOM 1297 C C . GLN A 1 159 ? 1.918 -13.057 -14.529 1.00 96.19 159 GLN A C 1
ATOM 1299 O O . GLN A 1 159 ? 1.311 -14.001 -14.028 1.00 96.19 159 GLN A O 1
ATOM 1304 N N . ARG A 1 160 ? 3.113 -13.209 -15.108 1.00 97.38 160 ARG A N 1
ATOM 1305 C CA . ARG A 1 160 ? 3.838 -14.483 -15.157 1.00 97.38 160 ARG A CA 1
ATOM 1306 C C . ARG A 1 160 ? 4.139 -15.005 -13.754 1.00 97.38 160 ARG A C 1
ATOM 1308 O O . ARG A 1 160 ? 3.920 -16.181 -13.479 1.00 97.38 160 ARG A O 1
ATOM 1315 N N . TRP A 1 161 ? 4.640 -14.148 -12.864 1.00 97.56 161 TRP A N 1
ATOM 1316 C CA . TRP A 1 161 ? 4.968 -14.541 -11.494 1.00 97.56 161 TRP A CA 1
ATOM 1317 C C . TRP A 1 161 ? 3.726 -14.894 -10.666 1.00 97.56 161 TRP A C 1
ATOM 1319 O O . TRP A 1 161 ? 3.785 -15.816 -9.855 1.00 97.56 161 TRP A O 1
ATOM 1329 N N . LEU A 1 162 ? 2.615 -14.184 -10.882 1.00 96.25 162 LEU A N 1
ATOM 1330 C CA . LEU A 1 162 ? 1.319 -14.429 -10.245 1.00 96.25 162 LEU A CA 1
ATOM 1331 C C . LEU A 1 162 ? 0.534 -15.583 -10.879 1.00 96.25 162 LEU A C 1
ATOM 1333 O O . LEU A 1 162 ? -0.518 -15.933 -10.362 1.00 96.25 162 LEU A O 1
ATOM 1337 N N . ASN A 1 163 ? 1.001 -16.181 -11.975 1.00 96.25 163 ASN A N 1
ATOM 1338 C CA . ASN A 1 163 ? 0.322 -17.325 -12.571 1.00 96.25 163 ASN A CA 1
ATOM 1339 C C . ASN A 1 163 ? 0.231 -18.471 -11.534 1.00 96.25 163 ASN A C 1
ATOM 1341 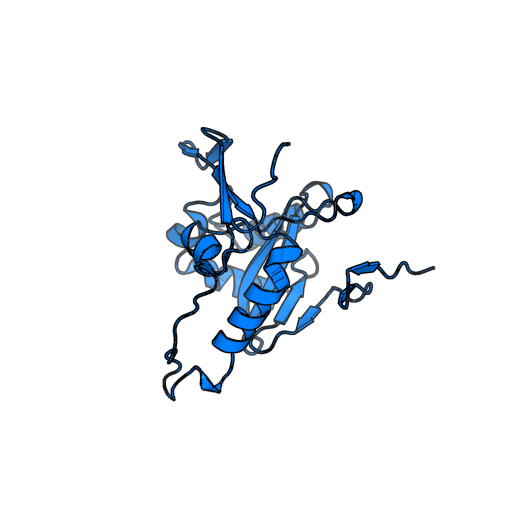O O . ASN A 1 163 ? 1.255 -18.795 -10.926 1.00 96.25 163 ASN A O 1
ATOM 1345 N N . PRO A 1 164 ? -0.944 -19.105 -11.327 1.00 95.88 164 PRO A N 1
ATOM 1346 C CA . PRO A 1 164 ? -1.089 -20.241 -10.416 1.00 95.88 164 PRO A CA 1
ATOM 1347 C C . PRO A 1 164 ? -0.077 -21.366 -10.664 1.00 95.88 164 PRO A C 1
ATOM 1349 O O . PRO A 1 164 ? 0.370 -21.999 -9.714 1.00 95.88 164 PRO A O 1
ATOM 1352 N N . GLU A 1 165 ? 0.334 -21.577 -11.917 1.00 97.25 165 GLU A N 1
ATOM 1353 C CA . GLU A 1 165 ? 1.346 -22.572 -12.290 1.00 97.25 165 GLU A CA 1
ATOM 1354 C C . GLU A 1 165 ? 2.742 -22.254 -11.739 1.00 97.25 165 GLU A C 1
ATOM 1356 O O . GLU A 1 165 ? 3.594 -23.134 -11.684 1.00 97.25 165 GLU A O 1
ATOM 1361 N N . ASN A 1 166 ? 2.995 -21.016 -11.305 1.00 97.69 166 ASN A N 1
ATOM 1362 C CA . ASN A 1 166 ? 4.245 -20.622 -10.664 1.00 97.69 166 ASN A CA 1
ATOM 1363 C C . ASN A 1 166 ? 4.278 -20.949 -9.160 1.00 97.69 166 ASN A C 1
ATOM 1365 O O . ASN A 1 166 ? 5.245 -20.584 -8.496 1.00 97.69 166 ASN A O 1
ATOM 1369 N N . PHE A 1 167 ? 3.269 -21.615 -8.597 1.00 97.12 167 PHE A N 1
ATOM 1370 C CA . PHE A 1 167 ? 3.239 -21.990 -7.183 1.00 97.12 167 PHE A CA 1
ATOM 1371 C C . PHE A 1 167 ? 3.049 -23.497 -7.022 1.00 97.12 167 PHE A C 1
ATOM 1373 O O . PHE A 1 167 ? 2.232 -24.113 -7.703 1.00 97.12 167 PHE A O 1
ATOM 1380 N N . ASP A 1 168 ? 3.820 -24.100 -6.118 1.00 96.19 168 ASP A N 1
ATOM 1381 C CA . ASP A 1 168 ? 3.661 -25.510 -5.776 1.00 96.19 168 ASP A CA 1
ATOM 1382 C C . ASP A 1 168 ? 2.440 -25.756 -4.868 1.00 96.19 168 ASP A C 1
ATOM 1384 O O . ASP A 1 168 ? 1.744 -24.835 -4.433 1.00 96.19 168 ASP A O 1
ATOM 1388 N N . MET A 1 169 ? 2.192 -27.026 -4.536 1.00 95.50 169 MET A N 1
ATOM 1389 C CA . MET A 1 169 ? 1.080 -27.434 -3.665 1.00 95.50 169 MET A CA 1
ATOM 1390 C C . MET A 1 169 ? 1.132 -26.854 -2.240 1.00 95.50 169 MET A C 1
ATOM 1392 O O . MET A 1 169 ? 0.129 -26.906 -1.533 1.00 95.50 169 MET A O 1
ATOM 1396 N N . ASN A 1 170 ? 2.275 -26.313 -1.810 1.00 95.31 170 ASN A N 1
ATOM 1397 C CA . ASN A 1 170 ? 2.454 -25.671 -0.509 1.00 95.31 170 ASN A CA 1
ATOM 1398 C C . ASN A 1 170 ? 2.376 -24.135 -0.605 1.00 95.31 170 ASN A C 1
ATOM 1400 O O . ASN A 1 170 ? 2.588 -23.449 0.396 1.00 95.31 170 ASN A O 1
ATOM 1404 N N . GLY A 1 171 ? 2.094 -23.582 -1.791 1.00 91.88 171 GLY A N 1
ATOM 1405 C CA . GLY A 1 171 ? 2.059 -22.140 -2.039 1.00 91.88 171 GLY A CA 1
ATOM 1406 C C . GLY A 1 171 ? 3.443 -21.501 -2.173 1.00 91.88 171 GLY A C 1
ATOM 1407 O O . GLY A 1 171 ? 3.563 -20.275 -2.109 1.00 91.88 171 GLY A O 1
ATOM 1408 N N . GLN A 1 172 ? 4.503 -22.292 -2.353 1.00 95.88 172 GLN A N 1
ATOM 1409 C CA . GLN A 1 172 ? 5.849 -21.775 -2.565 1.00 95.88 172 GLN A CA 1
ATOM 1410 C C . GLN A 1 172 ? 6.061 -21.458 -4.049 1.00 95.88 172 GLN A C 1
ATOM 1412 O O . GLN A 1 172 ? 5.783 -22.275 -4.923 1.00 95.88 172 GLN A O 1
ATOM 1417 N N . GLN A 1 173 ? 6.587 -20.262 -4.339 1.00 96.75 173 GLN A N 1
ATOM 1418 C CA . GLN A 1 173 ? 6.910 -19.865 -5.715 1.00 96.75 173 GLN A CA 1
ATOM 1419 C C . GLN A 1 173 ? 7.960 -20.818 -6.328 1.00 96.75 173 GLN A C 1
ATOM 1421 O O . GLN A 1 173 ? 8.999 -21.066 -5.707 1.00 96.75 173 GLN A O 1
ATOM 1426 N N . LEU A 1 174 ? 7.725 -21.284 -7.554 1.00 97.38 174 LEU A N 1
ATOM 1427 C CA . LEU A 1 174 ? 8.654 -22.086 -8.353 1.00 97.38 174 LEU A CA 1
ATOM 1428 C C . LEU A 1 174 ? 9.758 -21.208 -8.947 1.00 97.38 174 LEU A C 1
ATOM 1430 O O . LEU A 1 174 ? 10.939 -21.545 -8.894 1.00 97.38 174 LEU A O 1
ATOM 1434 N N . THR A 1 175 ? 9.380 -20.038 -9.466 1.00 97.31 175 THR A N 1
ATOM 1435 C CA . THR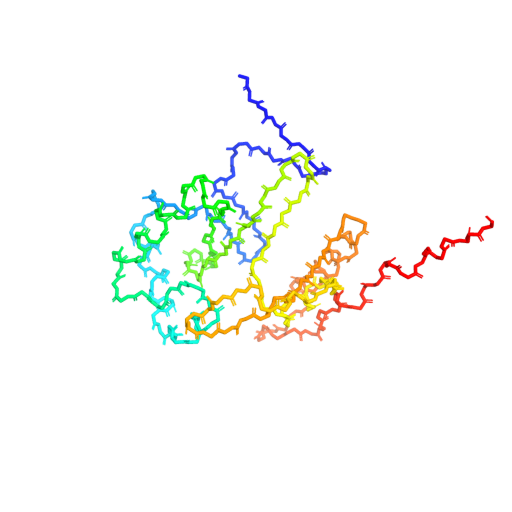 A 1 175 ? 10.310 -19.019 -9.960 1.00 97.31 175 THR A CA 1
ATOM 1436 C C . THR A 1 175 ? 10.117 -17.697 -9.224 1.00 97.31 175 THR A C 1
ATOM 1438 O O . THR A 1 175 ? 9.019 -17.340 -8.785 1.00 97.31 175 THR A O 1
ATOM 1441 N N . LYS A 1 176 ? 11.218 -16.960 -9.054 1.00 96.56 176 LYS A N 1
ATOM 1442 C CA . LYS A 1 176 ? 11.212 -15.650 -8.397 1.00 96.56 176 LYS A CA 1
ATOM 1443 C C . LYS A 1 176 ? 10.656 -14.580 -9.335 1.00 96.56 176 LYS A C 1
ATOM 1445 O O . LYS A 1 176 ? 10.711 -14.725 -10.555 1.00 96.56 176 LYS A O 1
ATOM 1450 N N . LEU A 1 177 ? 10.146 -13.506 -8.738 1.00 96.50 177 LEU A N 1
ATOM 1451 C CA . LEU A 1 177 ? 9.836 -12.276 -9.456 1.00 96.50 177 LEU A CA 1
ATOM 1452 C C . LEU A 1 177 ? 11.148 -11.579 -9.823 1.00 96.50 177 LEU A C 1
ATOM 1454 O O . LEU A 1 177 ? 11.967 -11.319 -8.939 1.00 96.50 177 LEU A O 1
ATOM 1458 N N . ASN A 1 178 ? 11.311 -11.256 -11.099 1.00 94.00 178 ASN A N 1
ATOM 1459 C CA . ASN A 1 178 ? 12.499 -10.623 -11.665 1.00 94.00 178 ASN A CA 1
ATOM 1460 C C . ASN A 1 178 ? 12.209 -9.216 -12.216 1.00 94.00 178 ASN A C 1
ATOM 1462 O O . ASN A 1 178 ? 12.997 -8.689 -12.995 1.00 94.00 178 ASN A O 1
ATOM 1466 N N . ALA A 1 179 ? 11.121 -8.569 -11.784 1.00 92.06 179 ALA A N 1
ATOM 1467 C CA . ALA A 1 179 ? 10.739 -7.233 -12.255 1.00 92.06 179 ALA A CA 1
ATOM 1468 C C . ALA A 1 179 ? 11.850 -6.179 -12.072 1.00 92.06 179 ALA A C 1
ATOM 1470 O O . ALA A 1 179 ? 11.993 -5.285 -12.895 1.00 92.06 179 ALA A O 1
ATOM 1471 N N . SER A 1 180 ? 12.699 -6.313 -11.048 1.00 88.81 180 SER A N 1
ATOM 1472 C CA . SER A 1 180 ? 13.845 -5.417 -10.819 1.00 88.81 180 SER A CA 1
ATOM 1473 C C . SER A 1 180 ? 14.940 -5.493 -11.892 1.00 88.81 180 SER A C 1
ATOM 1475 O O . SER A 1 180 ? 15.839 -4.659 -11.901 1.00 88.81 180 SER A O 1
ATOM 1477 N N . GLN A 1 181 ? 14.940 -6.538 -12.723 1.00 86.75 181 GLN A N 1
ATOM 1478 C CA . GLN A 1 181 ? 15.925 -6.750 -13.789 1.00 86.75 181 GLN A CA 1
ATOM 1479 C C . GLN A 1 181 ? 15.469 -6.153 -15.126 1.00 86.75 181 GLN A C 1
ATOM 1481 O O . GLN A 1 181 ? 16.260 -6.072 -16.063 1.00 86.75 181 GLN A O 1
ATOM 1486 N N . ILE A 1 182 ? 14.207 -5.733 -15.212 1.00 83.00 182 ILE A N 1
ATOM 1487 C CA . ILE A 1 182 ? 13.629 -5.103 -16.393 1.00 83.00 182 ILE A CA 1
ATOM 1488 C C . ILE A 1 182 ? 14.148 -3.663 -16.437 1.00 83.00 182 ILE A C 1
ATOM 1490 O O . ILE A 1 182 ? 13.780 -2.840 -15.602 1.00 83.00 182 ILE A O 1
ATOM 1494 N N . ASN A 1 183 ? 15.065 -3.382 -17.367 1.00 68.00 183 ASN A N 1
ATOM 1495 C CA . ASN A 1 183 ? 15.740 -2.089 -17.486 1.00 68.00 183 ASN A CA 1
ATOM 1496 C C . ASN A 1 183 ? 15.460 -1.437 -18.851 1.00 68.00 183 ASN A C 1
ATOM 1498 O O . ASN A 1 183 ? 16.151 -1.737 -19.826 1.00 68.00 183 ASN A O 1
ATOM 1502 N N . PRO A 1 184 ? 14.482 -0.526 -18.937 1.00 62.56 184 PRO A N 1
ATOM 1503 C CA . PRO A 1 184 ? 14.165 0.161 -20.187 1.00 62.56 184 PRO A CA 1
ATOM 1504 C C . PRO A 1 184 ? 14.989 1.444 -20.406 1.00 62.56 184 PRO A C 1
ATOM 1506 O O . PRO A 1 184 ? 15.130 1.892 -21.545 1.00 62.56 184 PRO A O 1
ATOM 1509 N N . ARG A 1 185 ? 15.589 2.034 -19.359 1.00 66.06 185 ARG A N 1
ATOM 1510 C CA . ARG A 1 185 ? 16.181 3.388 -19.434 1.00 66.06 185 ARG A CA 1
ATOM 1511 C C . ARG A 1 185 ? 17.586 3.462 -20.035 1.00 66.06 185 ARG A C 1
ATOM 1513 O O . ARG A 1 185 ? 18.074 4.558 -20.288 1.00 66.06 185 ARG A O 1
ATOM 1520 N N . HIS A 1 186 ? 18.227 2.330 -20.324 1.00 52.50 186 HIS A N 1
ATOM 1521 C CA . HIS A 1 186 ? 19.589 2.299 -20.876 1.00 52.50 186 HIS A CA 1
ATOM 1522 C C . HIS A 1 186 ? 19.690 2.191 -22.410 1.00 52.50 186 HIS A C 1
ATOM 1524 O O . HIS A 1 186 ? 20.800 2.073 -22.924 1.00 52.50 186 HIS A O 1
ATOM 1530 N N . THR A 1 187 ? 18.586 2.295 -23.164 1.00 46.19 187 THR A N 1
ATOM 1531 C CA . THR A 1 187 ? 18.617 2.101 -24.637 1.00 46.19 187 THR A CA 1
ATOM 1532 C C . THR A 1 187 ? 18.366 3.359 -25.473 1.00 46.19 187 THR A C 1
ATOM 1534 O O . THR A 1 187 ? 18.166 3.268 -26.681 1.00 46.19 187 THR A O 1
ATOM 1537 N N . LYS A 1 188 ? 18.421 4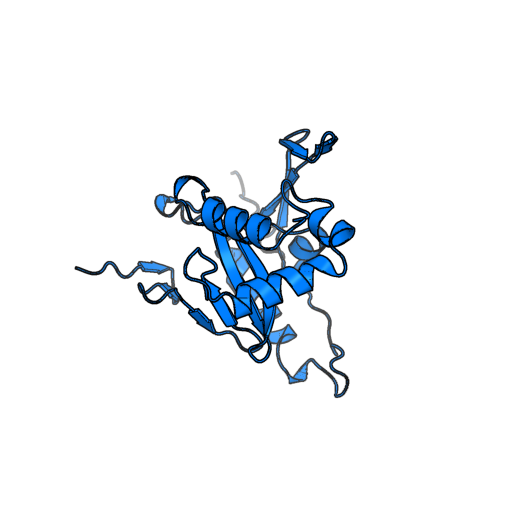.555 -24.881 1.00 47.25 188 LYS A N 1
ATOM 1538 C CA . LYS A 1 188 ? 18.559 5.801 -25.648 1.00 47.25 188 LYS A CA 1
ATOM 1539 C C . LYS A 1 188 ? 19.761 6.576 -25.132 1.00 47.25 188 LYS A C 1
ATOM 1541 O O . LYS A 1 188 ? 19.626 7.509 -24.347 1.00 47.25 188 LYS A O 1
ATOM 1546 N N . ILE A 1 189 ? 20.947 6.186 -25.600 1.00 45.19 189 ILE A N 1
ATOM 1547 C CA . ILE A 1 189 ? 22.010 7.172 -25.789 1.00 45.19 189 ILE A CA 1
ATOM 1548 C C . ILE A 1 189 ? 21.395 8.200 -26.736 1.00 45.19 189 ILE A C 1
ATOM 1550 O O . ILE A 1 189 ? 21.087 7.896 -27.886 1.00 45.19 189 ILE A O 1
ATOM 1554 N N . ILE A 1 190 ? 21.087 9.376 -26.206 1.00 50.41 190 ILE A N 1
ATOM 1555 C CA . ILE A 1 190 ? 20.789 10.526 -27.040 1.00 50.41 190 ILE A CA 1
ATOM 1556 C C . ILE A 1 190 ? 22.145 10.863 -27.648 1.00 50.41 190 ILE A C 1
ATOM 1558 O O . ILE A 1 190 ? 22.999 11.418 -26.957 1.00 50.41 190 ILE A O 1
ATOM 1562 N N . ASP A 1 191 ? 22.380 10.439 -28.889 1.00 44.47 191 ASP A N 1
ATOM 1563 C CA . ASP A 1 191 ? 23.504 10.943 -29.668 1.00 44.47 191 ASP A CA 1
ATOM 1564 C C . ASP A 1 191 ? 23.282 12.449 -29.821 1.00 44.47 191 ASP A C 1
ATOM 1566 O O . ASP A 1 191 ? 22.500 12.921 -30.649 1.00 44.47 191 ASP A O 1
ATOM 1570 N N . VAL A 1 192 ? 23.921 13.207 -28.936 1.00 46.59 192 VAL A N 1
ATOM 1571 C CA . VAL A 1 192 ? 24.109 14.643 -29.078 1.00 46.59 192 VAL A CA 1
ATOM 1572 C C . VAL A 1 192 ? 25.139 14.842 -30.186 1.00 46.59 192 VAL A C 1
ATOM 1574 O O . VAL A 1 192 ? 26.340 14.874 -29.929 1.00 46.59 192 VAL A O 1
ATOM 1577 N N . ASN A 1 193 ? 24.648 14.892 -31.426 1.00 51.06 193 ASN A N 1
ATOM 1578 C CA . ASN A 1 193 ? 25.381 15.467 -32.555 1.00 51.06 193 ASN A CA 1
ATOM 1579 C C . ASN A 1 193 ? 25.430 16.991 -32.436 1.00 51.06 193 ASN A C 1
ATOM 1581 O O . ASN A 1 193 ? 24.383 17.584 -32.080 1.00 51.06 193 ASN A O 1
#

Organism: NCBI:txid392033

InterPro domains:
  IPR016181 Acyl-CoA N-acyltransferase [SSF55729] (39-147)
  IPR051908 Ribosomal-protein N-acetyltransferase [PTHR43441] (112-158)

Foldseek 3Di:
DFDWDDDDPDTDGPPQQWDDDPFKIKGWQALPPDPVLLVLQLVLCVVPVCVVCVQPLDDDDPDSVSVSVVRHVQPDVVNQKTKIFIDGPNGGNYIWIKHNDDPVVRDIDTDDDPVVCLLLQWAWDDKAFQPDQRPNRRDIDTDTDDDPVLPVVSVVLVCVQPPPVQADPVRDGVDGRPSNVRDPPPPDPPPPD

Radius of gyration: 19.05 Å; Cα contacts (8 Å, |Δi|>4): 248; chains: 1; bounding box: 48×46×54 Å

Solvent-accessible surface area (backbone atoms only — not comparable 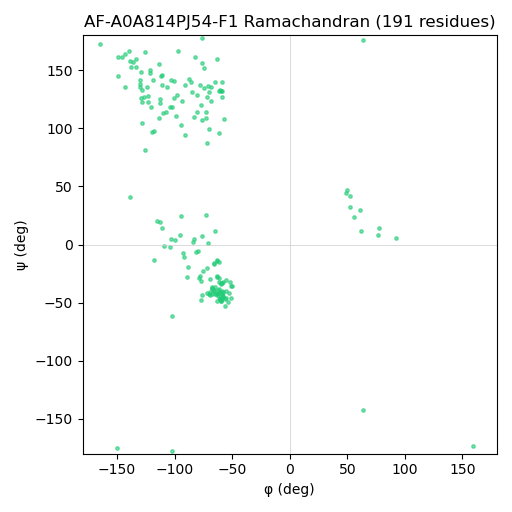to full-atom values): 11666 Å² total; per-residue (Å²): 137,82,81,72,47,70,64,78,96,45,74,49,57,94,68,70,57,57,48,81,58,95,75,36,35,36,32,60,43,40,77,82,52,54,67,70,54,53,48,39,38,50,53,62,47,59,79,48,28,71,70,76,23,65,89,43,86,50,67,68,64,92,44,71,65,55,47,50,51,51,38,44,56,37,56,38,77,91,53,46,39,49,43,29,34,36,26,44,94,87,38,53,75,41,70,50,49,44,29,66,70,35,77,96,77,74,41,72,41,66,88,74,55,72,69,58,39,34,55,68,32,33,41,81,75,54,67,42,74,66,67,42,73,45,91,92,37,80,32,66,44,75,42,64,49,77,54,78,91,47,43,64,62,37,49,50,43,50,51,58,48,66,33,72,90,29,38,48,101,85,69,47,67,74,57,80,74,60,26,59,73,66,75,75,83,81,79,67,79,75,80,83,124

Nearest PDB structures (foldseek):
  3tcv-assembly1_A  TM=9.043E-01  e=1.377E-11  Brucella abortus 2308
  1z9u-assembly1_A  TM=7.491E-01  e=6.479E-04  Salmonella enterica subsp. enterica serovar Typhimurium str. LT2
  1s7f-assembly1_A-2  TM=7.083E-01  e=7.754E-04  Salmonella enterica subsp. enterica serovar Typhimurium str. LT2
  2q7b-assembly1_A-2  TM=6.090E-01  e=1.916E-01  Streptococcus agalactiae 2603V/R
  5lf7-assembly1_J  TM=1.768E-01  e=6.738E-01  Homo sapiens

Mean predicted aligned error: 7.85 Å

Sequence (193 aa):
MIQQITVGDITVSADMDQSIGQYCRLELLNSKTNDTIIQQLYDVFKANEEIHFKYLNYGPFKTIDEFKQFVYMKEKLSSGTVLYTIFVNDIAVGFISYLRINQDQGTIGIGSSRYAAIRLGFQYEDTWLKAEVCKGRSRDNSWYSIIDDEWPQIKEELQRWLNPENFDMNGQQLTKLNASQINPRHTKIIDVN

Secondary structure (DSSP, 8-state):
----EEETTEEE-S-TTEEE-SS-EEEE-STTS-HHHHHHHHHHHHTTHHHHTTTSSS---SSHHHHHHHHHHHHSGGG-EEEEEEEETTEEEEEEEEEEEETTTTEEEE---HHHHHHTTPEEEEEEEEEEEETTEEEEEEEEE--TTTHHHHHHHHHHHHSGGGB-TTS-BSS---GGG---TTS------